Protein AF-A0A1F5JQ07-F1 (afdb_monomer)

Nearest PDB structures (foldseek):
  9g8b-assembly1_A  TM=3.352E-01  e=2.738E-03  Aureispira sp. CCB-QB1
  9flw-assembly1_A  TM=3.181E-01  e=1.785E-03  Aureispira sp. CCB-QB1
  9flx-assembly1_B  TM=3.092E-01  e=2.332E-03  Aureispira sp. CCB-QB1
  9flu-assembly1_A  TM=2.640E-01  e=1.102E-03  Aureispira sp. CCB-QB1
  9fly-assembly1_A  TM=2.607E-01  e=2.095E-03  Aureispira sp. CCB-QB1

Foldseek 3Di:
DDPDDDPVNVVVQVVDPVSVVVVVVVVCCVVVVVVVVVVVVVVVVVVPDLPDDQKDKDDPQWDADPVRDIDGDAPPVRHRDIDIDGDDSPDDDPDPPDDDDPDDPDDPDPDQDDKAKDKDKDAWAAQPPPAAPDSQWGKMWMWMAMPSDPWKFKAKDQPPPQAQPHHTDDIGRTDTDMDRGAGQSWMKIFIDDRRDTHDIDIYHHHYPPPDPDDLPKDWDWPPAQAAQQKIKIWIARVAWKWKWKDKQNDDTDTDDGGRTDIDMDNHADAPIKIKIFIAHHDPPPGTSYIDIYHYD

Secondary structure (DSSP, 8-state):
---S--HHHHHHHTT-HHHHHHHHHHHHHHHHHHHHHHHHHHHHHHHHS-SS-SEEEESTTEEE-TTS-EEE---TTS----EEEE--SS--PPPP----PPPP-----PPPPPPEEEEEE--EEET-TTTSSSTT-EEEEEEEEEES-S--EEEEESSS-STTTSEEEEE-SB--EEEEEE-SS-EEEEEEETTEEEEEEEE-EEE--S--S----EEEEESSSBSSS-EEEEEE-SSSEEEEEEETTPPPEEEE--SEEEEEE----TT-EEEEEEEESSSS--EEEEEEEEB-

pLDDT: mean 75.69, std 14.73, range [34.84, 93.81]

Solvent-accessible surface area (backbone atoms only — not comparable to full-atom values): 17059 Å² total; per-residue (Å²): 136,83,93,64,86,52,73,66,59,53,52,54,48,69,66,36,71,70,52,43,51,53,52,50,51,50,53,50,50,67,62,45,52,63,53,52,53,53,50,52,54,51,54,55,53,61,75,68,52,62,95,55,72,54,68,40,77,43,54,98,20,53,41,79,43,98,88,70,49,75,46,80,46,59,44,101,84,68,46,86,64,74,44,81,44,76,49,66,85,69,66,86,72,78,75,78,83,77,71,94,67,84,77,77,88,70,75,87,75,74,75,85,54,78,65,45,45,51,53,46,68,48,79,23,48,21,57,46,91,93,33,29,86,48,65,70,13,4,34,27,46,39,39,35,43,56,43,67,61,94,61,23,35,34,22,38,39,72,75,85,59,57,80,57,72,42,52,80,75,44,82,48,47,57,52,75,49,75,46,35,72,35,26,70,84,31,37,34,37,36,37,18,44,78,78,44,74,53,35,62,40,79,46,48,18,41,74,64,66,93,61,98,70,79,90,67,30,48,49,46,62,49,53,65,63,13,74,82,21,40,28,36,39,39,38,34,37,82,47,55,14,29,34,29,38,19,56,71,80,44,81,73,40,84,75,46,80,47,36,57,52,75,47,75,45,76,76,45,47,73,93,46,44,37,39,37,35,33,19,49,37,88,77,77,76,44,76,61,29,62,43,78,40,41,33,100

Organism: NCBI:txid1797768

Structure (mmCIF, N/CA/C/O backbone):
data_AF-A0A1F5JQ07-F1
#
_entry.id   AF-A0A1F5JQ07-F1
#
loop_
_atom_site.group_PDB
_atom_site.id
_atom_site.type_symbol
_atom_site.label_atom_id
_atom_site.label_alt_id
_atom_site.label_comp_id
_atom_site.label_asym_id
_atom_site.label_entity_id
_atom_site.label_seq_id
_atom_site.pdbx_PDB_ins_code
_atom_site.Cartn_x
_atom_site.Cartn_y
_atom_site.Cartn_z
_atom_site.occupancy
_atom_site.B_iso_or_equiv
_atom_site.auth_seq_id
_atom_site.auth_comp_id
_atom_site.auth_asym_id
_atom_site.auth_atom_id
_atom_site.pdbx_PDB_model_num
ATOM 1 N N . MET A 1 1 ? -0.673 29.068 83.002 1.00 44.41 1 MET A N 1
ATOM 2 C CA . MET A 1 1 ? -1.651 29.040 81.894 1.00 44.41 1 MET A CA 1
ATOM 3 C C . MET A 1 1 ? -2.028 27.582 81.752 1.00 44.41 1 MET A C 1
ATOM 5 O O . MET A 1 1 ? -1.350 26.842 81.055 1.00 44.41 1 MET A O 1
ATOM 9 N N . ASP A 1 2 ? -2.968 27.144 82.586 1.00 46.03 2 ASP A N 1
ATOM 10 C CA . ASP A 1 2 ? -3.279 25.728 82.766 1.00 46.03 2 ASP A CA 1
ATOM 11 C C . ASP A 1 2 ? -4.175 25.254 81.621 1.00 46.03 2 ASP A C 1
ATOM 13 O O . ASP A 1 2 ? -5.333 25.643 81.513 1.00 46.03 2 ASP A O 1
ATOM 17 N N . ILE A 1 3 ? -3.602 24.450 80.722 1.00 58.00 3 ILE A N 1
ATOM 18 C CA . ILE A 1 3 ? -4.269 23.862 79.549 1.00 58.00 3 ILE A CA 1
ATOM 19 C C . ILE A 1 3 ? -4.767 22.458 79.921 1.00 58.00 3 ILE A C 1
ATOM 21 O O . ILE A 1 3 ? -4.482 21.476 79.243 1.00 58.00 3 ILE A O 1
ATOM 25 N N . TYR A 1 4 ? -5.464 22.341 81.048 1.00 59.50 4 TYR A N 1
ATOM 26 C CA . TYR A 1 4 ? -6.154 21.110 81.415 1.00 59.50 4 TYR A CA 1
ATOM 27 C C . TYR A 1 4 ? -7.545 21.473 81.926 1.00 59.50 4 TYR A C 1
ATOM 29 O O . TYR A 1 4 ? -7.643 22.186 82.925 1.00 59.50 4 TYR A O 1
ATOM 37 N N . PRO A 1 5 ? -8.618 21.022 81.251 1.00 69.94 5 PRO A N 1
ATOM 38 C CA . PRO A 1 5 ? -9.967 21.244 81.744 1.00 69.94 5 PRO A CA 1
ATOM 39 C C . PRO A 1 5 ? -10.095 20.598 83.123 1.00 69.94 5 PRO A C 1
ATOM 41 O O . PRO A 1 5 ? -9.675 19.454 83.332 1.00 69.94 5 PRO A O 1
ATOM 44 N N . SER A 1 6 ? -10.651 21.343 84.076 1.00 76.19 6 SER A N 1
ATOM 45 C CA . SER A 1 6 ? -10.867 20.823 85.425 1.00 76.19 6 SER A CA 1
ATOM 46 C C . SER A 1 6 ? -11.876 19.666 85.390 1.00 76.19 6 SER A C 1
ATOM 48 O O . SER A 1 6 ? -12.755 19.602 84.524 1.00 76.19 6 SER A O 1
ATOM 50 N N . MET A 1 7 ? -11.773 18.723 86.334 1.00 69.25 7 MET A N 1
ATOM 51 C CA . MET A 1 7 ? -12.684 17.569 86.389 1.00 69.25 7 MET A CA 1
ATOM 52 C C . MET A 1 7 ? -14.164 17.975 86.512 1.00 69.25 7 MET A C 1
ATOM 54 O O . MET A 1 7 ? -15.033 17.227 86.061 1.00 69.25 7 MET A O 1
ATOM 58 N N . ASP A 1 8 ? -14.456 19.151 87.066 1.00 73.38 8 ASP A N 1
ATOM 59 C CA . ASP A 1 8 ? -15.822 19.660 87.211 1.00 73.38 8 ASP A CA 1
ATOM 60 C C . ASP A 1 8 ? -16.393 20.208 85.894 1.00 73.38 8 ASP A C 1
ATOM 62 O O . ASP A 1 8 ? -17.569 19.986 85.588 1.00 73.38 8 ASP A O 1
ATOM 66 N N . GLU A 1 9 ? -15.562 20.822 85.049 1.00 69.25 9 GLU A N 1
ATOM 67 C CA . GLU A 1 9 ? -15.962 21.248 83.700 1.00 69.25 9 GLU A CA 1
ATOM 68 C C . GLU A 1 9 ? -16.265 20.050 82.794 1.00 69.25 9 GLU A C 1
ATOM 70 O O . GLU A 1 9 ? -17.261 20.059 82.065 1.00 69.25 9 GLU A O 1
ATOM 75 N N . LEU A 1 10 ? -15.472 18.976 82.895 1.00 64.56 10 LEU A N 1
ATOM 76 C CA . LEU A 1 10 ? -15.743 17.722 82.187 1.00 64.56 10 LEU A CA 1
ATOM 77 C C . LEU A 1 10 ? -17.080 17.113 82.632 1.00 64.56 10 LEU A C 1
ATOM 79 O O . LEU A 1 10 ? -17.900 16.738 81.793 1.00 64.56 10 LEU A O 1
ATOM 83 N N . ARG A 1 11 ? -17.349 17.065 83.943 1.00 69.25 11 ARG A N 1
ATOM 84 C CA . ARG A 1 11 ? -18.617 16.542 84.485 1.00 69.25 11 ARG A CA 1
ATOM 85 C C . ARG A 1 11 ? -19.828 17.359 84.030 1.00 69.25 11 ARG A C 1
ATOM 87 O O . ARG A 1 11 ? -20.860 16.774 83.699 1.00 69.25 11 ARG A O 1
ATOM 94 N N . SER A 1 12 ? -19.700 18.684 83.958 1.00 68.06 12 SER A N 1
ATOM 95 C CA . SER A 1 12 ? -20.744 19.575 83.434 1.00 68.06 12 SER A CA 1
ATOM 96 C C . SER A 1 12 ? -21.010 19.330 81.943 1.00 68.06 12 SER A C 1
ATOM 98 O O . SER A 1 12 ? -22.163 19.202 81.518 1.00 68.06 12 SER A O 1
ATOM 100 N N . PHE A 1 13 ? -19.950 19.141 81.150 1.00 64.81 13 PHE A N 1
ATOM 101 C CA . PHE A 1 13 ? -20.065 18.842 79.722 1.00 64.81 13 PHE A CA 1
ATOM 102 C C . PHE A 1 13 ? -20.768 17.499 79.457 1.00 64.81 13 PHE A C 1
ATOM 104 O O . PHE A 1 13 ? -21.644 17.422 78.592 1.00 64.81 13 PHE A O 1
ATOM 111 N N . PHE A 1 14 ? -20.462 16.470 80.257 1.00 66.12 14 PHE A N 1
ATOM 112 C CA . PHE A 1 14 ? -21.125 15.159 80.215 1.00 66.12 14 PHE A CA 1
ATOM 113 C C . PHE A 1 14 ? -22.514 15.125 80.865 1.00 66.12 14 PHE A C 1
ATOM 115 O O . PHE A 1 14 ? -23.182 14.101 80.783 1.00 66.12 14 PHE A O 1
ATOM 122 N N . SER A 1 15 ? -22.979 16.204 81.496 1.00 73.38 15 SER A N 1
ATOM 123 C CA . SER A 1 15 ? -24.330 16.262 82.079 1.00 73.38 15 SER A CA 1
ATOM 124 C C . SER A 1 15 ? -25.355 16.880 81.122 1.00 73.38 15 SER A C 1
ATOM 126 O O . SER A 1 15 ? -26.563 16.680 81.272 1.00 73.38 15 SER A O 1
ATOM 128 N N . ASN A 1 16 ? -24.901 17.605 80.094 1.00 79.00 16 ASN A N 1
ATOM 129 C CA . ASN A 1 16 ? -25.787 18.205 79.106 1.00 79.00 16 ASN A CA 1
ATOM 130 C C . ASN A 1 16 ? -26.133 17.202 77.996 1.00 79.00 16 ASN A C 1
ATOM 132 O O . ASN A 1 16 ? -25.304 16.892 77.138 1.00 79.00 16 ASN A O 1
ATOM 136 N N . LYS A 1 17 ? -27.397 16.754 77.958 1.00 74.25 17 LYS A N 1
ATOM 137 C CA . LYS A 1 17 ? -27.913 15.823 76.937 1.00 74.25 17 LYS A CA 1
ATOM 138 C C . LYS A 1 17 ? -27.564 16.240 75.503 1.00 74.25 17 LYS A C 1
ATOM 140 O O . LYS A 1 17 ? -27.258 15.370 74.697 1.00 74.25 17 LYS A O 1
ATOM 145 N N . ARG A 1 18 ? -27.567 17.538 75.172 1.00 76.62 18 ARG A N 1
ATOM 146 C CA . ARG A 1 18 ? -27.224 18.010 73.815 1.00 76.62 18 ARG A CA 1
ATOM 147 C C . ARG A 1 18 ? -25.739 17.833 73.490 1.00 76.62 18 ARG A C 1
ATOM 149 O O . ARG A 1 18 ? -25.409 17.446 72.372 1.00 76.62 18 ARG A O 1
ATOM 156 N N . ASN A 1 19 ? -24.860 18.048 74.466 1.00 76.56 19 ASN A N 1
ATOM 157 C CA . ASN A 1 19 ? -23.414 17.918 74.274 1.00 76.56 19 ASN A CA 1
ATOM 158 C C . ASN A 1 19 ? -22.992 16.447 74.207 1.00 76.56 19 ASN A C 1
ATOM 160 O O . ASN A 1 19 ? -22.166 16.090 73.371 1.00 76.56 19 ASN A O 1
ATOM 164 N N . ILE A 1 20 ? -23.629 15.582 75.003 1.00 80.06 20 ILE A N 1
ATOM 165 C CA . ILE A 1 20 ? -23.428 14.128 74.929 1.00 80.06 20 ILE A CA 1
ATOM 166 C C . ILE A 1 20 ? -23.833 13.594 73.554 1.00 80.06 20 ILE A C 1
ATOM 168 O O . ILE A 1 20 ? -23.078 12.831 72.962 1.00 80.06 20 ILE A O 1
ATOM 172 N N . ILE A 1 21 ? -24.989 14.010 73.020 1.00 80.88 21 ILE A N 1
ATOM 173 C CA . ILE A 1 21 ? -25.457 13.575 71.691 1.00 80.88 21 ILE A CA 1
ATOM 174 C C . ILE A 1 21 ? -24.464 13.995 70.599 1.00 80.88 21 ILE A C 1
ATOM 176 O O . ILE A 1 21 ? -24.141 13.188 69.729 1.00 80.88 21 ILE A O 1
ATOM 180 N N . SER A 1 22 ? -23.945 15.226 70.664 1.00 78.25 22 SER A N 1
ATOM 181 C CA . SER A 1 22 ? -22.949 15.723 69.706 1.00 78.25 22 SER A CA 1
ATOM 182 C C . SER A 1 22 ? -21.637 14.927 69.774 1.00 78.25 22 SER A C 1
ATOM 184 O O . SER A 1 22 ? -21.103 14.508 68.746 1.00 78.25 22 SER A O 1
ATOM 186 N N . LEU A 1 23 ? -21.161 14.629 70.988 1.00 80.56 23 LEU A N 1
ATOM 187 C CA . LEU A 1 23 ? -19.950 13.836 71.203 1.00 80.56 23 LEU A CA 1
ATOM 188 C C . LEU A 1 23 ? -20.120 12.386 70.716 1.00 80.56 23 LEU A C 1
ATOM 190 O O . LEU A 1 23 ? -19.223 11.842 70.070 1.00 80.56 23 LEU A O 1
ATOM 194 N N . LEU A 1 24 ? -21.285 11.777 70.968 1.00 82.69 24 LEU A N 1
ATOM 195 C CA . LEU A 1 24 ? -21.607 10.429 70.491 1.00 82.69 24 LEU A CA 1
ATOM 196 C C . LEU A 1 24 ? -21.659 10.384 68.958 1.00 82.69 24 LEU A C 1
ATOM 198 O O . LEU A 1 24 ? -21.108 9.469 68.350 1.00 82.69 24 LEU A O 1
ATOM 202 N N . GLY A 1 25 ? -22.271 11.394 68.332 1.00 83.56 25 GLY A N 1
ATOM 203 C CA . GLY A 1 25 ? -22.318 11.532 66.877 1.00 83.56 25 GLY A CA 1
ATOM 204 C C . GLY A 1 25 ? -20.923 11.641 66.261 1.00 83.56 25 GLY A C 1
ATOM 205 O O . GLY A 1 25 ? -20.621 10.938 65.298 1.00 83.56 25 GLY A O 1
ATOM 206 N N . MET A 1 26 ? -20.038 12.450 66.854 1.00 84.25 26 MET A N 1
ATOM 207 C CA . MET A 1 26 ? -18.661 12.588 66.374 1.00 84.25 26 MET A CA 1
ATOM 208 C C . MET A 1 26 ? -17.868 11.279 66.523 1.00 84.25 26 MET A C 1
ATOM 210 O O . MET A 1 26 ? -17.158 10.885 65.598 1.00 84.25 26 MET A O 1
ATOM 214 N N . GLY A 1 27 ? -18.047 10.552 67.632 1.00 86.06 27 GLY A N 1
ATOM 215 C CA . GLY A 1 27 ? -17.433 9.235 67.836 1.00 86.06 27 GLY A CA 1
ATOM 216 C C . GLY A 1 27 ? -17.903 8.180 66.825 1.00 86.06 27 GLY A C 1
ATOM 217 O O . GLY A 1 27 ? -17.093 7.411 66.299 1.00 86.06 27 GLY A O 1
ATOM 218 N N . ILE A 1 28 ? -19.196 8.172 66.484 1.00 86.88 28 ILE A N 1
ATOM 219 C CA . ILE A 1 28 ? -19.751 7.268 65.463 1.00 86.88 28 ILE A CA 1
ATOM 220 C C . ILE A 1 28 ? -19.198 7.614 64.072 1.00 86.88 28 ILE A C 1
ATOM 222 O O . ILE A 1 28 ? -18.817 6.717 63.325 1.00 86.88 28 ILE A O 1
ATOM 226 N N . ILE A 1 29 ? -19.085 8.898 63.723 1.00 83.81 29 ILE A N 1
ATOM 227 C CA . ILE A 1 29 ? -18.553 9.320 62.415 1.00 83.81 29 ILE A CA 1
ATOM 228 C C . ILE A 1 29 ? -17.072 8.938 62.268 1.00 83.81 29 ILE A C 1
ATOM 230 O O . ILE A 1 29 ? -16.683 8.381 61.240 1.00 83.81 29 ILE A O 1
ATOM 234 N N . ILE A 1 30 ? -16.255 9.170 63.302 1.00 87.19 30 ILE A N 1
ATOM 235 C CA . ILE A 1 30 ? -14.817 8.843 63.289 1.00 87.19 30 ILE A CA 1
ATOM 236 C C . ILE A 1 30 ? -14.586 7.331 63.133 1.00 87.19 30 ILE A C 1
ATOM 238 O O . ILE A 1 30 ? -13.654 6.919 62.445 1.00 87.19 30 ILE A O 1
ATOM 242 N N . THR A 1 31 ? -15.448 6.498 63.720 1.00 85.69 31 THR A N 1
ATOM 243 C CA . THR A 1 31 ? -15.341 5.031 63.617 1.00 85.69 31 THR A CA 1
ATOM 244 C C . THR A 1 31 ? -15.925 4.473 62.316 1.00 85.69 31 THR A C 1
ATOM 246 O O . THR A 1 31 ? -15.394 3.503 61.774 1.00 85.69 31 THR A O 1
ATOM 249 N N . ALA A 1 32 ? -16.972 5.095 61.765 1.00 84.69 32 ALA A N 1
ATOM 250 C CA . ALA A 1 32 ? -17.632 4.630 60.545 1.00 84.69 32 ALA A CA 1
ATOM 251 C C . ALA A 1 32 ? -16.862 4.972 59.257 1.00 84.69 32 ALA A C 1
ATOM 253 O O . ALA A 1 32 ? -16.836 4.158 58.333 1.00 84.69 32 ALA A O 1
ATOM 254 N N . LEU A 1 33 ? -16.207 6.136 59.184 1.00 85.00 33 LEU A N 1
ATOM 255 C CA . LEU A 1 33 ? -15.471 6.589 57.992 1.00 85.00 33 LEU A CA 1
ATOM 256 C C . LEU A 1 33 ? -14.425 5.581 57.460 1.00 85.00 33 LEU A C 1
ATOM 258 O O . LEU A 1 33 ? -14.501 5.236 56.276 1.00 85.00 33 LEU A O 1
ATOM 262 N N . PRO A 1 34 ? -13.482 5.050 58.269 1.00 83.50 34 PRO A N 1
ATOM 263 C CA . PRO A 1 34 ? -12.507 4.072 57.776 1.00 83.50 34 PRO A CA 1
ATOM 264 C C . PRO A 1 34 ? -13.169 2.756 57.344 1.00 83.50 34 PRO A C 1
ATOM 266 O O . PRO A 1 34 ? -12.728 2.118 56.386 1.00 83.50 34 PRO A O 1
ATOM 269 N N . LEU A 1 35 ? -14.268 2.373 57.999 1.00 82.00 35 LEU A N 1
ATOM 270 C CA . LEU A 1 35 ? -15.030 1.171 57.670 1.00 82.00 35 LEU A CA 1
ATOM 271 C C . LEU A 1 35 ? -15.696 1.302 56.293 1.00 82.00 35 LEU A C 1
ATOM 273 O O . LEU A 1 35 ? -15.568 0.393 55.470 1.00 82.00 35 LEU A O 1
ATOM 277 N N . ILE A 1 36 ? -16.304 2.459 56.007 1.00 80.44 36 ILE A N 1
ATOM 278 C CA . ILE A 1 36 ? -16.909 2.793 54.708 1.00 80.44 36 ILE A CA 1
ATOM 279 C C . ILE A 1 36 ? -15.852 2.788 53.594 1.00 80.44 36 ILE A C 1
ATOM 281 O O . ILE A 1 36 ? -16.075 2.175 52.551 1.00 80.44 36 ILE A O 1
ATOM 285 N N . ILE A 1 37 ? -14.678 3.389 53.815 1.00 78.94 37 ILE A N 1
ATOM 286 C CA . ILE A 1 37 ? -13.585 3.380 52.825 1.00 78.94 37 ILE A CA 1
ATOM 287 C C . ILE A 1 37 ? -13.107 1.944 52.558 1.00 78.94 37 ILE A C 1
ATOM 289 O O . ILE A 1 37 ? -12.947 1.557 51.399 1.00 78.94 37 ILE A O 1
ATOM 293 N N . SER A 1 38 ? -12.953 1.120 53.604 1.00 75.38 38 SER A N 1
ATOM 294 C CA . SER A 1 38 ? -12.562 -0.289 53.449 1.00 75.38 38 SER A CA 1
ATOM 295 C C . SER A 1 38 ? -13.606 -1.112 52.681 1.00 75.38 38 SER A C 1
ATOM 297 O O . SER A 1 38 ? -13.250 -2.005 51.912 1.00 75.38 38 SER A O 1
ATOM 299 N N . LEU A 1 39 ? -14.895 -0.793 52.848 1.00 72.25 39 LEU A N 1
ATOM 300 C CA . LEU A 1 39 ? -16.005 -1.430 52.139 1.00 72.25 39 LEU A CA 1
ATOM 301 C C . LEU A 1 39 ? -16.015 -1.045 50.656 1.00 72.25 39 LEU A C 1
ATOM 303 O O . LEU A 1 39 ? -16.153 -1.927 49.809 1.00 72.25 39 LEU A O 1
ATOM 307 N N . VAL A 1 40 ? -15.792 0.232 50.330 1.00 72.00 40 VAL A N 1
ATOM 308 C CA . VAL A 1 40 ? -15.697 0.711 48.938 1.00 72.00 40 VAL A CA 1
ATOM 309 C C . VAL A 1 40 ? -14.473 0.118 48.235 1.00 72.00 40 VAL A C 1
ATOM 311 O O . VAL A 1 40 ? -14.597 -0.404 47.126 1.00 72.00 40 VAL A O 1
ATOM 314 N N . GLN A 1 41 ? -13.307 0.108 48.891 1.00 65.25 41 GLN A N 1
ATOM 315 C CA . GLN A 1 41 ? -12.092 -0.506 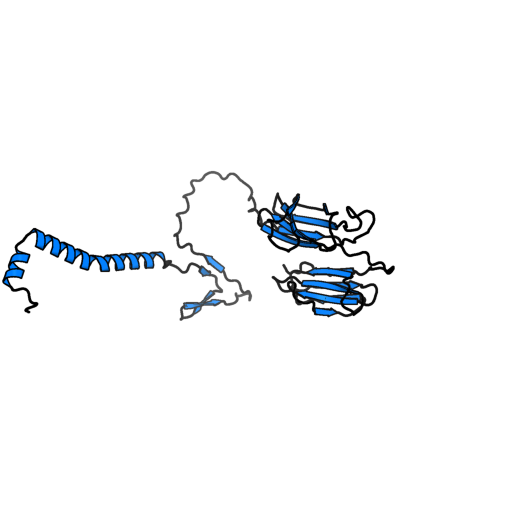48.340 1.00 65.25 41 GLN A CA 1
ATOM 316 C C . GLN A 1 41 ? -12.266 -2.013 48.108 1.00 65.25 41 GLN A C 1
ATOM 318 O O . GLN A 1 41 ? -11.888 -2.526 47.052 1.00 65.25 41 GLN A O 1
ATOM 323 N N . LYS A 1 42 ? -12.902 -2.734 49.043 1.00 63.75 42 LYS A N 1
ATOM 324 C CA . LYS A 1 42 ? -13.223 -4.157 48.852 1.00 63.75 42 LYS A CA 1
ATOM 325 C C . LYS A 1 42 ? -14.213 -4.373 47.703 1.00 63.75 42 LYS A C 1
ATOM 327 O O . LYS A 1 42 ? -14.003 -5.284 46.906 1.00 63.75 42 LYS A O 1
ATOM 332 N N . GLN A 1 43 ? -15.242 -3.535 47.554 1.00 59.16 43 GLN A N 1
ATOM 333 C CA . GLN A 1 43 ? -16.196 -3.645 46.440 1.00 59.16 43 GLN A CA 1
ATOM 334 C C . GLN A 1 43 ? -15.553 -3.372 45.067 1.00 59.16 43 GLN A C 1
ATOM 336 O O . GLN A 1 43 ? -15.918 -4.021 44.085 1.00 59.16 43 GLN A O 1
ATOM 341 N N . GLN A 1 44 ? -14.560 -2.481 44.985 1.00 51.88 44 GLN A N 1
ATOM 342 C CA . GLN A 1 44 ? -13.816 -2.222 43.744 1.00 51.88 44 GLN A CA 1
ATOM 343 C C . GLN A 1 44 ? -12.829 -3.350 43.385 1.00 51.88 44 GLN A C 1
ATOM 345 O O . GLN A 1 44 ? -12.628 -3.649 42.205 1.00 51.88 44 GLN A O 1
ATOM 350 N N . ILE A 1 45 ? -12.276 -4.050 44.381 1.00 51.34 45 ILE A N 1
ATOM 351 C CA . ILE A 1 45 ? -11.413 -5.226 44.168 1.00 51.34 45 ILE A CA 1
ATOM 352 C C . ILE A 1 45 ? -12.210 -6.444 43.665 1.00 51.34 45 ILE A C 1
ATOM 354 O O . ILE A 1 45 ? -11.714 -7.185 42.816 1.00 51.34 45 ILE A O 1
ATOM 358 N N . PHE A 1 46 ? -13.460 -6.636 44.102 1.00 49.59 46 PHE A N 1
ATOM 359 C CA . PHE A 1 46 ? -14.298 -7.737 43.599 1.00 49.59 46 PHE A CA 1
ATOM 360 C C . PHE A 1 46 ? -14.843 -7.504 42.182 1.00 49.59 46 PHE A C 1
ATOM 362 O O . PHE A 1 46 ? -15.060 -8.474 41.464 1.00 49.59 46 PHE A O 1
ATOM 369 N N . ARG A 1 47 ? -15.021 -6.248 41.737 1.00 49.81 47 ARG A N 1
ATOM 370 C CA . ARG A 1 47 ? -15.416 -5.959 40.341 1.00 49.81 47 ARG A CA 1
ATOM 371 C C . ARG A 1 47 ? -14.272 -6.069 39.327 1.00 49.81 47 ARG A C 1
ATOM 373 O O . ARG A 1 47 ? -14.549 -6.156 38.137 1.00 49.81 47 ARG A O 1
ATOM 380 N N . SER A 1 48 ? -13.015 -6.055 39.771 1.00 42.66 48 SER A N 1
ATOM 381 C CA . SER A 1 48 ? -11.837 -6.078 38.887 1.00 42.66 48 SER A CA 1
ATOM 382 C C . SER A 1 48 ? -11.151 -7.442 38.799 1.00 42.66 48 SER A C 1
ATOM 384 O O . SER A 1 48 ? -10.438 -7.706 37.832 1.00 42.66 48 SER A O 1
ATOM 386 N N . ARG A 1 49 ? -11.387 -8.346 39.756 1.00 52.59 49 ARG A N 1
ATOM 387 C CA . ARG A 1 49 ? -10.923 -9.732 39.654 1.00 52.59 49 ARG A CA 1
ATOM 388 C C . ARG A 1 49 ? -11.985 -10.585 38.972 1.00 52.59 49 ARG A C 1
ATOM 390 O O . ARG A 1 49 ? -12.890 -11.095 39.624 1.00 52.59 49 ARG A O 1
ATOM 397 N N . ALA A 1 50 ? -11.861 -10.748 37.656 1.00 48.28 50 ALA A N 1
ATOM 398 C CA . ALA A 1 50 ? -12.551 -11.819 36.949 1.00 48.28 50 ALA A CA 1
ATOM 399 C C . ALA A 1 50 ? -12.248 -13.155 37.655 1.00 48.28 50 ALA A C 1
ATOM 401 O O . ALA A 1 50 ? -11.089 -13.473 37.921 1.00 48.28 50 ALA A O 1
ATOM 402 N N . ALA A 1 51 ? -13.292 -13.915 37.990 1.00 54.22 51 ALA A N 1
ATOM 403 C CA . ALA A 1 51 ? -13.186 -15.192 38.704 1.00 54.22 51 ALA A CA 1
ATOM 404 C C . ALA A 1 51 ? -12.497 -16.302 37.881 1.00 54.22 51 ALA A C 1
ATOM 406 O O . ALA A 1 51 ? -12.212 -17.375 38.404 1.00 54.22 51 ALA A O 1
ATOM 407 N N . ALA A 1 52 ? -12.202 -16.039 36.609 1.00 55.25 52 ALA A N 1
ATOM 408 C CA . ALA A 1 52 ? -11.416 -16.886 35.732 1.00 55.25 52 ALA A CA 1
ATOM 409 C C . ALA A 1 52 ? -10.558 -15.997 34.815 1.00 55.25 52 ALA A C 1
ATOM 411 O O . ALA A 1 52 ? -10.998 -14.897 34.460 1.00 55.25 52 ALA A O 1
ATOM 412 N N . PRO A 1 53 ? -9.348 -16.435 34.421 1.00 58.59 53 PRO A N 1
ATOM 413 C CA . PRO A 1 53 ? -8.585 -15.736 33.399 1.00 58.59 53 PRO A CA 1
ATOM 414 C C . PRO A 1 53 ? -9.435 -15.643 32.116 1.00 58.59 53 PRO A C 1
ATOM 416 O O . PRO A 1 53 ? -9.984 -16.655 31.678 1.00 58.59 53 PRO A O 1
ATOM 419 N N . PRO A 1 54 ? -9.567 -14.450 31.508 1.00 59.34 54 PRO A N 1
ATOM 420 C CA . PRO A 1 54 ? -10.481 -14.209 30.383 1.00 59.34 54 PRO A CA 1
ATOM 421 C C . PRO A 1 54 ? -10.109 -15.001 29.121 1.00 59.34 54 PRO A C 1
ATOM 423 O O . PRO A 1 54 ? -10.931 -15.190 28.225 1.00 59.34 54 PRO A O 1
ATOM 426 N N . ILE A 1 55 ? -8.863 -15.472 29.063 1.00 60.97 55 ILE A N 1
ATOM 427 C CA . ILE A 1 55 ? -8.305 -16.257 27.974 1.00 60.97 55 ILE A CA 1
ATOM 428 C C . ILE A 1 55 ? -7.752 -17.544 28.580 1.00 60.97 55 ILE A C 1
ATOM 430 O O . ILE A 1 55 ? -6.840 -17.510 29.408 1.00 60.97 55 ILE A O 1
ATOM 434 N N . THR A 1 56 ? -8.297 -18.679 28.155 1.00 67.50 56 THR A N 1
ATOM 435 C CA . THR A 1 56 ? -7.770 -20.004 28.491 1.00 67.50 56 THR A CA 1
ATOM 436 C C . THR A 1 56 ? -7.330 -20.702 27.213 1.00 67.50 56 THR A C 1
ATOM 438 O O . THR A 1 56 ? -8.059 -20.733 26.225 1.00 67.50 56 THR A O 1
ATOM 441 N N . PHE A 1 57 ? -6.114 -21.242 27.216 1.00 72.50 57 PHE A N 1
ATOM 442 C CA . PHE A 1 57 ? -5.627 -22.082 26.127 1.00 72.50 57 PHE A CA 1
ATOM 443 C C . PHE A 1 57 ? -6.057 -23.521 26.401 1.00 72.50 57 PHE A C 1
ATOM 445 O O . PHE A 1 57 ? -5.803 -24.038 27.493 1.00 72.50 57 PHE A O 1
ATOM 452 N N . THR A 1 58 ? -6.719 -24.150 25.433 1.00 67.88 58 THR A N 1
ATOM 453 C CA . THR A 1 58 ? -7.270 -25.505 25.549 1.00 67.88 58 THR A CA 1
ATOM 454 C C . THR A 1 58 ? -6.829 -26.375 24.370 1.00 67.88 58 THR A C 1
ATOM 456 O O . THR A 1 58 ? -6.499 -25.882 23.293 1.00 67.88 58 THR A O 1
ATOM 459 N N . GLY A 1 59 ? -6.775 -27.690 24.580 1.00 69.69 59 GLY A N 1
ATOM 460 C CA . GLY A 1 59 ? -6.361 -28.671 23.572 1.00 69.69 59 GLY A CA 1
ATOM 461 C C . GLY A 1 59 ? -5.294 -29.635 24.089 1.00 69.69 59 GLY A C 1
ATOM 462 O O . GLY A 1 59 ? -4.608 -29.338 25.063 1.00 69.69 59 GLY A O 1
ATOM 463 N N . GLU A 1 60 ? -5.138 -30.783 23.420 1.00 72.44 60 GLU A N 1
ATOM 464 C CA . GLU A 1 60 ? -4.162 -31.835 23.785 1.00 72.44 60 GLU A CA 1
ATOM 465 C C . GLU A 1 60 ? -2.706 -31.331 23.816 1.00 72.44 60 GLU A C 1
ATOM 467 O O . GLU A 1 60 ? -1.849 -31.891 24.497 1.00 72.44 60 GLU A O 1
ATOM 472 N N . ASN A 1 61 ? -2.454 -30.241 23.095 1.00 75.31 61 ASN A N 1
ATOM 473 C CA . ASN A 1 61 ? -1.157 -29.608 22.911 1.00 75.31 61 ASN A CA 1
ATOM 474 C C . ASN A 1 61 ? -0.808 -28.580 23.993 1.00 75.31 61 ASN A C 1
ATOM 476 O O . ASN A 1 61 ? 0.270 -27.992 23.944 1.00 75.31 61 ASN A O 1
ATOM 480 N N . VAL A 1 62 ? -1.705 -28.327 24.947 1.00 79.81 62 VAL A N 1
ATOM 481 C CA . VAL A 1 62 ? -1.487 -27.373 26.039 1.00 79.81 62 VAL A CA 1
ATOM 482 C C . VAL A 1 62 ? -1.140 -28.145 27.304 1.00 79.81 62 VAL A C 1
ATOM 484 O O . VAL A 1 62 ? -1.941 -28.940 27.790 1.00 79.81 62 VAL A O 1
ATOM 487 N N . LYS A 1 63 ? 0.046 -27.896 27.859 1.00 78.06 63 LYS A N 1
ATOM 488 C CA . LYS A 1 63 ? 0.512 -28.544 29.087 1.00 78.06 63 LYS A CA 1
ATOM 489 C C . LYS A 1 63 ? 0.807 -27.518 30.168 1.00 78.06 63 LYS A C 1
ATOM 491 O O . LYS A 1 63 ? 1.330 -26.441 29.891 1.00 78.06 63 LYS A O 1
ATOM 496 N N . ASP A 1 64 ? 0.485 -27.871 31.405 1.00 81.06 64 ASP A N 1
ATOM 497 C CA . ASP A 1 64 ? 0.768 -27.053 32.579 1.00 81.06 64 ASP A CA 1
ATOM 498 C C . ASP A 1 64 ? 2.131 -27.413 33.174 1.00 81.06 64 ASP A C 1
ATOM 500 O O . ASP A 1 64 ? 2.502 -28.584 33.295 1.00 81.06 64 ASP A O 1
ATOM 504 N N . LYS A 1 65 ? 2.888 -26.388 33.551 1.00 76.38 65 LYS A N 1
ATOM 505 C CA . LYS A 1 65 ? 4.099 -26.514 34.355 1.00 76.38 65 LYS A CA 1
ATOM 506 C C . LYS A 1 65 ? 3.751 -26.317 35.833 1.00 76.38 65 LYS A C 1
ATOM 508 O O . LYS A 1 65 ? 2.742 -25.707 36.175 1.00 76.38 65 LYS A O 1
ATOM 513 N N . THR A 1 66 ? 4.602 -26.808 36.727 1.00 70.12 66 THR A N 1
ATOM 514 C CA . THR A 1 66 ? 4.429 -26.712 38.189 1.00 70.12 66 THR A CA 1
ATOM 515 C C . THR A 1 66 ? 4.361 -25.279 38.724 1.00 70.12 66 THR A C 1
ATOM 517 O O . THR A 1 66 ? 3.858 -25.070 39.821 1.00 70.12 66 THR A O 1
ATOM 520 N N . ASP A 1 67 ? 4.840 -24.298 37.956 1.00 72.44 67 ASP A N 1
ATOM 521 C CA . ASP A 1 67 ? 4.767 -22.865 38.264 1.00 72.44 67 ASP A CA 1
ATOM 522 C C . ASP A 1 67 ? 3.475 -22.189 37.748 1.00 72.44 67 ASP A C 1
ATOM 524 O O . ASP A 1 67 ? 3.307 -20.982 37.908 1.00 72.44 67 ASP A O 1
ATOM 528 N N . GLY A 1 68 ? 2.555 -22.952 37.143 1.00 67.12 68 GLY A N 1
ATOM 529 C CA . GLY A 1 68 ? 1.305 -22.451 36.561 1.00 67.12 68 GLY A CA 1
ATOM 530 C C . GLY A 1 68 ? 1.444 -21.893 35.140 1.00 67.12 68 GLY A C 1
ATOM 531 O O . GLY A 1 68 ? 0.448 -21.466 34.554 1.00 67.12 68 GLY A O 1
ATOM 532 N N . THR A 1 69 ? 2.648 -21.907 34.560 1.00 71.75 69 THR A N 1
ATOM 533 C CA . THR A 1 69 ? 2.881 -21.493 33.170 1.00 71.75 69 THR A CA 1
ATOM 534 C C . THR A 1 69 ? 2.418 -22.583 32.210 1.00 71.75 69 THR A C 1
ATOM 536 O O . THR A 1 69 ? 2.760 -23.756 32.373 1.00 71.75 69 THR A O 1
ATOM 539 N N . LYS A 1 70 ? 1.680 -22.199 31.166 1.00 77.25 70 LYS A N 1
ATOM 540 C CA . LYS A 1 70 ? 1.304 -23.109 30.080 1.00 77.25 70 LYS A CA 1
ATOM 541 C C . LYS A 1 70 ? 2.401 -23.152 29.022 1.00 77.25 70 LYS A C 1
ATOM 543 O O . LYS A 1 70 ? 2.927 -22.109 28.641 1.00 77.25 70 LYS A O 1
ATOM 548 N N . TYR A 1 71 ? 2.722 -24.342 28.531 1.00 76.31 71 TYR A N 1
ATOM 549 C CA . TYR A 1 71 ? 3.602 -24.534 27.383 1.00 76.31 71 TYR A CA 1
ATOM 550 C C . TYR A 1 71 ? 2.898 -25.348 26.300 1.00 76.31 71 TYR A C 1
ATOM 552 O O . TYR A 1 71 ? 2.035 -26.183 26.585 1.00 76.31 71 TYR A O 1
ATOM 560 N N . PHE A 1 72 ? 3.257 -25.067 25.051 1.00 85.06 72 PHE A N 1
ATOM 561 C CA . PHE A 1 72 ? 2.646 -25.682 23.881 1.00 85.06 72 PHE A CA 1
ATOM 562 C C . PHE A 1 72 ? 3.555 -26.776 23.329 1.00 85.06 72 PHE A C 1
ATOM 564 O O . PHE A 1 72 ? 4.754 -26.561 23.149 1.00 85.06 72 PHE A O 1
ATOM 571 N N . THR A 1 73 ? 2.988 -27.948 23.065 1.00 76.50 73 THR A N 1
ATOM 572 C CA . THR A 1 73 ? 3.668 -29.067 22.404 1.00 76.50 73 THR A CA 1
ATOM 573 C C . THR A 1 73 ? 3.026 -29.353 21.053 1.00 76.50 73 THR A C 1
ATOM 575 O O . THR A 1 73 ? 1.874 -29.001 20.830 1.00 76.50 73 THR A O 1
ATOM 578 N N . LEU A 1 74 ? 3.766 -29.984 20.143 1.00 74.75 74 LEU A N 1
ATOM 579 C CA . LEU A 1 74 ? 3.194 -30.479 18.889 1.00 74.75 74 LEU A CA 1
ATOM 580 C C . LEU A 1 74 ? 2.205 -31.619 19.175 1.00 74.75 74 LEU A C 1
ATOM 582 O O . LEU A 1 74 ? 2.386 -32.348 20.157 1.00 74.75 74 LEU A O 1
ATOM 586 N N . ASP A 1 75 ? 1.190 -31.775 18.321 1.00 69.44 75 ASP A N 1
ATOM 587 C CA . ASP A 1 75 ? 0.320 -32.954 18.376 1.00 69.44 75 ASP A CA 1
ATOM 588 C C . ASP A 1 75 ? 1.050 -34.222 17.909 1.00 69.44 75 ASP A C 1
ATOM 590 O O . ASP A 1 75 ? 2.217 -34.208 17.510 1.00 69.44 75 ASP A O 1
ATOM 594 N N . LYS A 1 76 ? 0.330 -35.343 17.973 1.00 69.56 76 LYS A N 1
ATOM 595 C CA . LYS A 1 76 ? 0.768 -36.679 17.543 1.00 69.56 76 LYS A CA 1
ATOM 596 C C . LYS A 1 76 ? 1.296 -36.694 16.097 1.00 69.56 76 LYS A C 1
ATOM 598 O O . LYS A 1 76 ? 2.126 -37.537 15.773 1.00 69.56 76 LYS A O 1
ATOM 603 N N . ASP A 1 77 ? 0.827 -35.754 15.273 1.00 75.50 77 ASP A N 1
ATOM 604 C CA . ASP A 1 77 ? 1.122 -35.618 13.846 1.00 75.50 77 ASP A CA 1
ATOM 605 C C . ASP A 1 77 ? 2.151 -34.501 13.561 1.00 75.50 77 ASP A C 1
ATOM 607 O O . ASP A 1 77 ? 2.440 -34.200 12.403 1.00 75.50 77 ASP A O 1
ATOM 611 N N . GLY A 1 78 ? 2.719 -33.872 14.599 1.00 74.12 78 GLY A N 1
ATOM 612 C CA . GLY A 1 78 ? 3.739 -32.829 14.474 1.00 74.12 78 GLY A CA 1
ATOM 613 C C . GLY A 1 78 ? 3.205 -31.423 14.170 1.00 74.12 78 GLY A C 1
ATOM 614 O O . GLY A 1 78 ? 3.999 -30.545 13.832 1.00 74.12 78 GLY A O 1
ATOM 615 N N . ASN A 1 79 ? 1.897 -31.171 14.289 1.00 70.88 79 ASN A N 1
ATOM 616 C CA . ASN A 1 79 ? 1.307 -29.865 13.983 1.00 70.88 79 ASN A CA 1
ATOM 617 C C . ASN A 1 79 ? 1.183 -28.968 15.232 1.00 70.88 79 ASN A C 1
ATOM 619 O O . ASN A 1 79 ? 0.770 -29.428 16.303 1.00 70.88 79 ASN A O 1
ATOM 623 N N . PRO A 1 80 ? 1.452 -27.654 15.112 1.00 68.19 80 PRO A N 1
ATOM 624 C CA . PRO A 1 80 ? 1.309 -26.698 16.209 1.00 68.19 80 PRO A CA 1
ATOM 625 C C . PRO A 1 80 ? -0.130 -26.152 16.293 1.00 68.19 80 PRO A C 1
ATOM 627 O O . PRO A 1 80 ? -0.377 -24.978 16.024 1.00 68.19 80 PRO A O 1
ATOM 630 N N . LYS A 1 81 ? -1.115 -26.993 16.632 1.00 68.62 81 LYS A N 1
ATOM 631 C CA . LYS A 1 81 ? -2.521 -26.559 16.777 1.00 68.62 81 LYS A CA 1
ATOM 632 C C . LYS A 1 81 ? -2.872 -26.301 18.245 1.00 68.62 81 LYS A C 1
ATOM 634 O O . LYS A 1 81 ? -2.845 -27.227 19.047 1.00 68.62 81 LYS A O 1
ATOM 639 N N . VAL A 1 82 ? -3.243 -25.074 18.607 1.00 75.38 82 VAL A N 1
ATOM 640 C CA . VAL A 1 82 ? -3.691 -24.715 19.969 1.00 75.38 82 VAL A CA 1
ATOM 641 C C . VAL A 1 82 ? -5.091 -24.112 19.898 1.00 75.38 82 VAL A C 1
ATOM 643 O O . VAL A 1 82 ? -5.336 -23.213 19.098 1.00 75.38 82 VAL A O 1
ATOM 646 N N . GLY A 1 83 ? -6.013 -24.607 20.726 1.00 67.38 83 GLY A N 1
ATOM 647 C CA . GLY A 1 83 ? -7.347 -24.035 20.875 1.00 67.38 83 GLY A CA 1
ATOM 648 C C . GLY A 1 83 ? -7.329 -22.819 21.801 1.00 67.38 83 GLY A C 1
ATOM 649 O O . GLY A 1 83 ? -6.640 -22.798 22.824 1.00 67.38 83 GLY A O 1
ATOM 650 N N . LEU A 1 84 ? -8.105 -21.796 21.448 1.00 71.62 84 LEU A N 1
ATOM 651 C CA . LEU A 1 84 ? -8.322 -20.615 22.276 1.00 71.62 84 LEU A CA 1
ATOM 652 C C . LEU A 1 84 ? -9.768 -20.627 22.774 1.00 71.62 84 LEU A C 1
ATOM 654 O O . LEU A 1 84 ? -10.698 -20.595 21.970 1.00 71.62 84 LEU A O 1
ATOM 658 N N . GLN A 1 85 ? -9.963 -20.641 24.089 1.00 66.00 85 GLN A N 1
ATOM 659 C CA . GLN A 1 85 ? -11.277 -20.493 24.700 1.00 66.00 85 GLN A CA 1
ATOM 660 C C . GLN A 1 85 ? -11.349 -19.150 25.431 1.00 66.00 85 GLN A C 1
ATOM 662 O O . GLN A 1 85 ? -10.664 -18.931 26.436 1.00 66.00 85 GLN A O 1
ATOM 667 N N . LEU A 1 86 ? -12.196 -18.253 24.918 1.00 61.06 86 LEU A N 1
ATOM 668 C CA . LEU A 1 86 ? -12.551 -17.007 25.591 1.00 61.06 86 LEU A CA 1
ATOM 669 C C . LEU A 1 86 ? -13.696 -17.271 26.565 1.00 61.06 86 LEU A C 1
ATOM 671 O O . LEU A 1 86 ? -14.749 -17.778 26.176 1.00 61.06 86 LEU A O 1
ATOM 675 N N . VAL A 1 87 ? -13.492 -16.915 27.829 1.00 61.09 87 VAL A N 1
ATOM 676 C CA . VAL A 1 87 ? -14.514 -17.054 28.868 1.00 61.09 87 VAL A CA 1
ATOM 677 C C . VAL A 1 87 ? -15.044 -15.664 29.194 1.00 61.09 87 VAL A C 1
ATOM 679 O O . VAL A 1 87 ? -14.311 -14.810 29.690 1.00 61.09 87 VAL A O 1
ATOM 682 N N . SER A 1 88 ? -16.325 -15.427 28.898 1.00 58.50 88 SER A N 1
ATOM 683 C CA . SER A 1 88 ? -16.994 -14.184 29.286 1.00 58.50 88 SER A CA 1
ATOM 684 C C . SER A 1 88 ? -17.043 -14.075 30.818 1.00 58.50 88 SER A C 1
ATOM 686 O O . SER A 1 88 ? -17.471 -15.025 31.476 1.00 58.50 88 SER A O 1
ATOM 688 N N . PRO A 1 89 ? -16.666 -12.924 31.406 1.00 55.28 89 PRO A N 1
ATOM 689 C CA . PRO A 1 89 ? -16.786 -12.691 32.846 1.00 55.28 89 PRO A CA 1
ATOM 690 C C . PRO A 1 89 ? -18.250 -12.556 33.296 1.00 55.28 89 PRO A C 1
ATOM 692 O O . PRO A 1 89 ? -18.553 -12.671 34.482 1.00 55.28 89 PRO A O 1
ATOM 695 N N . PHE A 1 90 ? -19.164 -12.328 32.353 1.00 52.12 90 PHE A N 1
ATOM 696 C CA . PHE A 1 90 ? -20.600 -12.428 32.563 1.00 52.12 90 PHE A CA 1
ATOM 697 C C . PHE A 1 90 ? -20.970 -13.888 32.313 1.00 52.12 90 PHE A C 1
ATOM 699 O O . PHE A 1 90 ? -20.872 -14.343 31.173 1.00 52.12 90 PHE A O 1
ATOM 706 N N . GLY A 1 91 ? -21.278 -14.622 33.388 1.00 54.88 91 GLY A N 1
ATOM 707 C CA . GLY A 1 91 ? -21.530 -16.065 33.363 1.00 54.88 91 GLY A CA 1
ATOM 708 C C . GLY A 1 91 ? -22.530 -16.505 32.289 1.00 54.88 91 GLY A C 1
ATOM 709 O O . GLY A 1 91 ? -23.251 -15.693 31.715 1.00 54.88 91 GLY A O 1
ATOM 710 N N . LEU A 1 92 ? -22.557 -17.812 32.018 1.00 47.69 92 LEU A N 1
ATOM 711 C CA . LEU A 1 92 ? -23.431 -18.418 31.015 1.00 47.69 92 LEU A CA 1
ATOM 712 C C . LEU A 1 92 ? -24.877 -17.945 31.217 1.00 47.69 92 LEU A C 1
ATOM 714 O O . LEU A 1 92 ? -25.517 -18.274 32.215 1.00 47.69 92 LEU A O 1
ATOM 718 N N . ILE A 1 93 ? -25.385 -17.166 30.263 1.00 54.72 93 ILE A N 1
ATOM 719 C CA . ILE A 1 93 ? -26.812 -16.877 30.168 1.00 54.72 93 ILE A CA 1
ATOM 720 C C . ILE A 1 93 ? -27.474 -18.242 29.933 1.00 54.72 93 ILE A C 1
ATOM 722 O O . ILE A 1 93 ? -27.027 -18.953 29.025 1.00 54.72 93 ILE A O 1
ATOM 726 N N . PRO A 1 94 ? -28.465 -18.668 30.739 1.00 47.09 94 PRO A N 1
ATOM 727 C CA . PRO A 1 94 ? -29.139 -19.933 30.494 1.00 47.09 94 PRO A CA 1
ATOM 728 C C . PRO A 1 94 ? -29.663 -19.926 29.059 1.00 47.09 94 PRO A C 1
ATOM 730 O O . PRO A 1 94 ? -30.340 -18.984 28.641 1.00 47.09 94 PRO A O 1
ATOM 733 N N . ALA A 1 95 ? -29.285 -20.954 28.298 1.00 51.31 95 ALA A N 1
ATOM 734 C CA . ALA A 1 95 ? -29.778 -21.140 26.946 1.00 51.31 95 ALA A CA 1
ATOM 735 C C . ALA A 1 95 ? -31.315 -21.101 26.988 1.00 51.31 95 ALA A C 1
ATOM 737 O O . ALA A 1 95 ? -31.902 -21.747 27.863 1.00 51.31 95 ALA A O 1
ATOM 738 N N . PRO A 1 96 ? -31.983 -20.340 26.104 1.00 45.09 96 PRO A N 1
ATOM 739 C CA . PRO A 1 96 ? -33.434 -20.337 26.068 1.00 45.09 96 PRO A CA 1
ATOM 740 C C . PRO A 1 96 ? -33.908 -21.771 25.832 1.00 45.09 96 PRO A C 1
ATOM 742 O O . PRO A 1 96 ? -33.501 -22.412 24.864 1.00 45.09 96 PRO A O 1
ATOM 745 N N . THR A 1 97 ? -34.743 -22.282 26.739 1.00 46.84 97 THR A N 1
ATOM 746 C CA . THR A 1 97 ? -35.437 -23.559 26.573 1.00 46.84 97 THR A CA 1
ATOM 747 C C . THR A 1 97 ? -36.205 -23.510 25.256 1.00 46.84 97 THR A C 1
ATOM 749 O O . THR A 1 97 ? -37.227 -22.834 25.146 1.00 46.84 97 THR A O 1
ATOM 752 N N . THR A 1 98 ? -35.699 -24.192 24.231 1.00 41.53 98 THR A N 1
ATOM 753 C CA . THR A 1 98 ? -36.373 -24.304 22.940 1.00 41.53 98 THR A CA 1
ATOM 754 C C . THR A 1 98 ? -37.592 -25.202 23.101 1.00 41.53 98 THR A C 1
ATOM 756 O O . THR A 1 98 ? -37.466 -26.423 23.200 1.00 41.53 98 THR A O 1
ATOM 759 N N . ALA A 1 99 ? -38.781 -24.600 23.115 1.00 48.25 99 ALA A N 1
ATOM 760 C CA . ALA A 1 99 ? -39.992 -25.297 22.701 1.00 48.25 99 ALA A CA 1
ATOM 761 C C . ALA A 1 99 ? -39.820 -25.751 21.234 1.00 48.25 99 ALA A C 1
ATOM 763 O O . ALA A 1 99 ? -39.180 -25.034 20.456 1.00 48.25 99 ALA A O 1
ATOM 764 N N . PRO A 1 100 ? -40.348 -26.921 20.832 1.00 46.59 100 PRO A N 1
ATOM 765 C CA . PRO A 1 100 ? -40.214 -27.411 19.468 1.00 46.59 100 PRO A CA 1
ATOM 766 C C . PRO A 1 100 ? -41.110 -26.585 18.540 1.00 46.59 100 PRO A C 1
ATOM 768 O O . PRO A 1 100 ? -42.266 -26.919 18.298 1.00 46.59 100 PRO A O 1
ATOM 771 N N . THR A 1 101 ? -40.567 -25.492 18.016 1.00 46.94 101 THR A N 1
ATOM 772 C CA . THR A 1 101 ? -41.123 -24.807 16.853 1.00 46.94 101 THR A CA 1
ATOM 773 C C . THR A 1 101 ? -40.455 -25.403 15.626 1.00 46.94 101 THR A C 1
ATOM 775 O O . THR A 1 101 ? -39.233 -25.364 15.490 1.00 46.94 101 THR A O 1
ATOM 778 N N . THR A 1 102 ? -41.258 -25.992 14.744 1.00 43.78 102 THR A N 1
ATOM 779 C CA . THR A 1 102 ? -40.836 -26.473 13.426 1.00 43.78 102 THR A CA 1
ATOM 780 C C . THR A 1 102 ? -40.028 -25.395 12.710 1.00 43.78 102 THR A C 1
ATOM 782 O O . THR A 1 102 ? -40.533 -24.300 12.459 1.00 43.78 102 THR A O 1
ATOM 785 N N . ALA A 1 103 ? -38.763 -25.704 12.427 1.00 45.28 103 ALA A N 1
ATOM 786 C CA . ALA A 1 103 ? -37.813 -24.790 11.816 1.00 45.28 103 ALA A CA 1
ATOM 787 C C . ALA A 1 103 ? -38.296 -24.339 10.426 1.00 45.28 103 ALA A C 1
ATOM 789 O O . ALA A 1 103 ? -38.543 -25.190 9.568 1.00 45.28 103 ALA A O 1
ATOM 790 N N . PRO A 1 104 ? -38.376 -23.027 10.146 1.00 49.09 104 PRO A N 1
ATOM 791 C CA . PRO A 1 104 ? -38.318 -22.547 8.778 1.00 49.09 104 PRO A CA 1
ATOM 792 C C . PRO A 1 104 ? -36.913 -22.852 8.252 1.00 49.09 104 PRO A C 1
ATOM 794 O O . PRO A 1 104 ? -35.918 -22.425 8.837 1.00 49.09 104 PRO A O 1
ATOM 797 N N . THR A 1 105 ? -36.813 -23.604 7.158 1.00 51.81 105 THR A N 1
ATOM 798 C CA . THR A 1 105 ? -35.554 -23.780 6.428 1.00 51.81 105 THR A CA 1
ATOM 799 C C . THR A 1 105 ? -35.188 -22.461 5.753 1.00 51.81 105 THR A C 1
ATOM 801 O O . THR A 1 105 ? -35.469 -22.243 4.579 1.00 51.81 105 THR A O 1
ATOM 804 N N . THR A 1 106 ? -34.562 -21.553 6.494 1.00 46.41 106 THR A N 1
ATOM 805 C CA . THR A 1 106 ? -33.756 -20.493 5.893 1.00 46.41 106 THR A CA 1
ATOM 806 C C . THR A 1 106 ? -32.365 -21.059 5.665 1.00 46.41 106 THR A C 1
ATOM 808 O O . THR A 1 106 ? -31.686 -21.450 6.616 1.00 46.41 106 THR A O 1
ATOM 811 N N . ALA A 1 107 ? -31.969 -21.141 4.394 1.00 47.94 107 ALA A N 1
ATOM 812 C CA . ALA A 1 107 ? -30.597 -21.419 3.994 1.00 47.94 107 ALA A CA 1
ATOM 813 C C . ALA A 1 107 ? -29.624 -20.532 4.798 1.00 47.94 107 ALA A C 1
ATOM 815 O O . ALA A 1 107 ? -29.983 -19.398 5.127 1.00 47.94 107 ALA A O 1
ATOM 816 N N . PRO A 1 108 ? -28.418 -21.018 5.140 1.00 45.47 108 PRO A N 1
ATOM 817 C CA . PRO A 1 108 ? -27.453 -20.228 5.888 1.00 45.47 108 PRO A CA 1
ATOM 818 C C . PRO A 1 108 ? -27.064 -18.997 5.067 1.00 45.47 108 PRO A C 1
ATOM 820 O O . PRO A 1 108 ? -26.291 -19.082 4.115 1.00 45.47 108 PRO A O 1
ATOM 823 N N . THR A 1 109 ? -27.618 -17.843 5.431 1.00 49.50 109 THR A N 1
ATOM 824 C CA . THR A 1 109 ? -27.144 -16.549 4.953 1.00 49.50 109 THR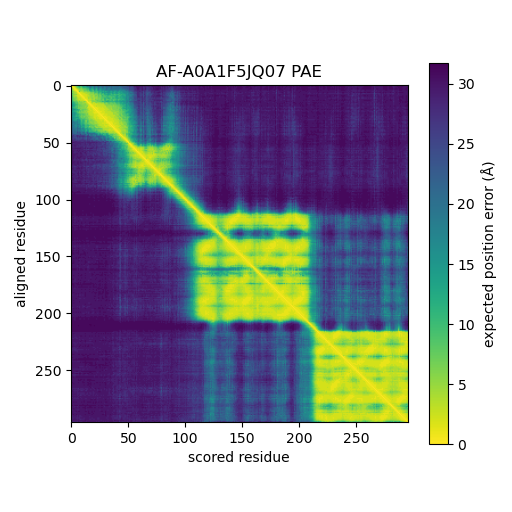 A CA 1
ATOM 825 C C . THR A 1 109 ? -25.742 -16.365 5.516 1.00 49.50 109 THR A C 1
ATOM 827 O O . THR A 1 109 ? -25.560 -16.199 6.722 1.00 49.50 109 THR A O 1
ATOM 830 N N . THR A 1 110 ? -24.740 -16.459 4.645 1.00 46.31 110 THR A N 1
ATOM 831 C CA . THR A 1 110 ? -23.345 -16.126 4.941 1.00 46.31 110 THR A CA 1
ATOM 832 C C . THR A 1 110 ? -23.277 -14.770 5.637 1.00 46.31 110 THR A C 1
ATOM 834 O O . THR A 1 110 ? -23.852 -13.798 5.143 1.00 46.31 110 THR A O 1
ATOM 837 N N . ALA A 1 111 ? -22.581 -14.704 6.777 1.00 53.38 111 ALA A N 1
ATOM 838 C CA . ALA A 1 111 ? -22.262 -13.436 7.423 1.00 53.38 111 ALA A CA 1
ATOM 839 C C . ALA A 1 111 ? -21.623 -12.490 6.385 1.00 53.38 111 ALA A C 1
ATOM 841 O O . ALA A 1 111 ? -20.786 -12.962 5.607 1.00 53.38 111 ALA A O 1
ATOM 842 N N . PRO A 1 112 ? -22.005 -11.200 6.325 1.00 58.31 112 PRO A N 1
ATOM 843 C CA . PRO A 1 112 ? -21.419 -10.263 5.374 1.00 58.31 112 PRO A CA 1
ATOM 844 C C . PRO A 1 112 ? -19.898 -10.252 5.548 1.00 58.31 112 PRO A C 1
ATOM 846 O O . PRO A 1 112 ? -19.401 -9.933 6.629 1.00 58.31 112 PRO A O 1
ATOM 849 N N . GLY A 1 113 ? -19.161 -10.664 4.515 1.00 67.50 113 GLY A N 1
ATOM 850 C CA . GLY A 1 113 ? -17.702 -10.602 4.527 1.00 67.50 113 GLY A CA 1
ATOM 851 C C . GLY A 1 113 ? -17.228 -9.155 4.656 1.00 67.50 113 GLY A C 1
ATOM 852 O O . GLY A 1 113 ? -17.907 -8.234 4.204 1.00 67.50 113 GLY A O 1
ATOM 853 N N . THR A 1 114 ? -16.060 -8.937 5.260 1.00 81.19 114 THR A N 1
ATOM 854 C CA . THR A 1 114 ? -15.427 -7.612 5.279 1.00 81.19 114 THR A CA 1
ATOM 855 C C . THR A 1 114 ? -15.204 -7.135 3.842 1.00 81.19 114 THR A C 1
ATOM 857 O O . THR A 1 114 ? -14.728 -7.901 2.997 1.00 81.19 114 THR A O 1
ATOM 860 N N . ALA A 1 115 ? -15.565 -5.883 3.556 1.00 85.00 115 ALA A N 1
ATOM 861 C CA . ALA A 1 115 ? -15.353 -5.286 2.245 1.00 85.00 115 ALA A CA 1
ATOM 862 C C . ALA A 1 115 ? -13.855 -5.250 1.906 1.00 85.00 115 ALA A C 1
ATOM 864 O O . ALA A 1 115 ? -13.034 -4.861 2.736 1.00 85.00 115 ALA A O 1
ATOM 865 N N . THR A 1 116 ? -13.498 -5.648 0.688 1.00 87.00 116 THR A N 1
ATOM 866 C CA . THR A 1 116 ? -12.124 -5.557 0.165 1.00 87.00 116 THR A CA 1
ATOM 867 C C . THR A 1 116 ? -12.140 -4.923 -1.218 1.00 87.00 116 THR A C 1
ATOM 869 O O . THR A 1 116 ? -13.186 -4.881 -1.868 1.00 87.00 116 THR A O 1
ATOM 872 N N . GLY A 1 117 ? -11.001 -4.411 -1.682 1.00 88.38 117 GLY A N 1
ATOM 873 C CA . GLY A 1 117 ? -10.919 -3.819 -3.011 1.00 88.38 117 GLY A CA 1
ATOM 874 C C . GLY A 1 117 ? -9.498 -3.574 -3.493 1.00 88.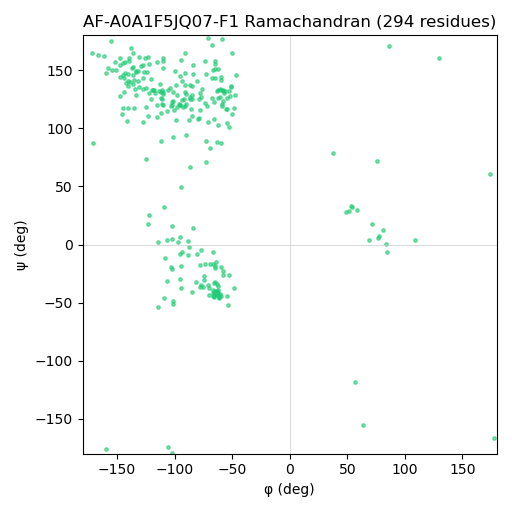38 117 GLY A C 1
ATOM 875 O O . GLY A 1 117 ? -8.549 -3.581 -2.714 1.00 88.38 117 GLY A O 1
ATOM 876 N N . THR A 1 118 ? -9.371 -3.365 -4.799 1.00 86.44 118 THR A N 1
ATOM 877 C CA . THR A 1 118 ? -8.119 -3.051 -5.495 1.00 86.44 118 THR A CA 1
ATOM 878 C C . THR A 1 118 ? -8.300 -1.790 -6.327 1.00 86.44 118 THR A C 1
ATOM 880 O O . THR A 1 118 ? -9.394 -1.535 -6.832 1.00 86.44 118 THR A O 1
ATOM 883 N N . ILE A 1 119 ? -7.234 -1.004 -6.485 1.00 85.62 119 ILE A N 1
ATOM 884 C CA . ILE A 1 119 ? -7.218 0.184 -7.343 1.00 85.62 119 ILE A CA 1
ATOM 885 C C . ILE A 1 119 ? -5.882 0.278 -8.083 1.00 85.62 119 ILE A C 1
ATOM 887 O O . ILE A 1 119 ? -4.824 0.045 -7.503 1.00 85.62 119 ILE A O 1
ATOM 891 N N . THR A 1 120 ? -5.934 0.591 -9.375 1.00 79.38 120 THR A N 1
ATOM 892 C CA . THR A 1 120 ? -4.776 0.793 -10.252 1.00 79.38 120 THR A CA 1
ATOM 893 C C . THR A 1 120 ? -5.022 1.976 -11.182 1.00 79.38 120 THR A C 1
ATOM 895 O O . THR A 1 120 ? -6.161 2.396 -11.397 1.00 79.38 120 THR A O 1
ATOM 898 N N . ALA A 1 121 ? -3.953 2.531 -11.746 1.00 81.50 121 ALA A N 1
ATOM 899 C CA . ALA A 1 121 ? -4.025 3.680 -12.636 1.00 81.50 121 ALA A CA 1
ATOM 900 C C . ALA A 1 121 ? -3.125 3.496 -13.857 1.00 81.50 121 ALA A C 1
ATOM 902 O O . ALA A 1 121 ? -2.048 2.906 -13.763 1.00 81.50 121 ALA A O 1
ATOM 903 N N . SER A 1 122 ? -3.559 4.024 -15.001 1.00 78.62 122 SER A N 1
ATOM 904 C CA . SER A 1 122 ? -2.698 4.165 -16.173 1.00 78.62 122 SER A CA 1
ATOM 905 C C . SER A 1 122 ? -1.690 5.296 -15.974 1.00 78.62 122 SER A C 1
ATOM 907 O O . SER A 1 122 ? -1.919 6.237 -15.213 1.00 78.62 122 SER A O 1
ATOM 909 N N . THR A 1 123 ? -0.596 5.245 -16.728 1.00 77.88 123 THR A N 1
ATOM 910 C CA . THR A 1 123 ? 0.323 6.377 -16.849 1.00 77.88 123 THR A CA 1
ATOM 911 C C . THR A 1 123 ? -0.356 7.563 -17.540 1.00 77.88 123 THR A C 1
ATOM 913 O O . THR A 1 123 ? -1.366 7.406 -18.234 1.00 77.88 123 THR A O 1
ATOM 916 N N . CYS A 1 124 ? 0.182 8.759 -17.302 1.00 71.00 124 CYS A N 1
ATOM 917 C CA . CYS A 1 124 ? -0.407 10.026 -17.715 1.00 71.00 124 CYS A CA 1
ATOM 918 C C . CYS A 1 124 ? 0.700 10.974 -18.189 1.00 71.00 124 CYS A C 1
ATOM 920 O O . CYS A 1 124 ? 1.581 11.328 -17.408 1.00 71.00 124 CYS A O 1
ATOM 922 N N . THR A 1 125 ? 0.671 11.372 -19.462 1.00 76.69 125 THR A N 1
ATOM 923 C CA . THR A 1 125 ? 1.722 12.195 -20.083 1.00 76.69 125 THR A CA 1
ATOM 924 C C . THR A 1 125 ? 1.169 13.560 -20.490 1.00 76.69 125 THR A C 1
ATOM 926 O O . THR A 1 125 ? 0.236 13.645 -21.294 1.00 76.69 125 THR A O 1
ATOM 929 N N . LEU A 1 126 ? 1.743 14.629 -19.934 1.00 69.31 126 LEU A N 1
ATOM 930 C CA . LEU A 1 126 ? 1.351 16.023 -20.177 1.00 69.31 126 LEU A CA 1
ATOM 931 C C . LEU A 1 126 ? 1.604 16.419 -21.635 1.00 69.31 126 LEU A C 1
ATOM 933 O O . LEU A 1 126 ? 2.592 15.986 -22.229 1.00 69.31 126 LEU A O 1
ATOM 937 N N . GLY A 1 127 ? 0.724 17.236 -22.216 1.00 61.50 127 GLY A N 1
ATOM 938 C CA . GLY A 1 127 ? 0.864 17.722 -23.596 1.00 61.50 127 GLY A CA 1
ATOM 939 C C . GLY A 1 127 ? 0.506 16.711 -24.697 1.00 61.50 127 GLY A C 1
ATOM 940 O O . GLY A 1 127 ? 0.668 17.014 -25.877 1.00 61.50 127 GLY A O 1
ATOM 941 N N . THR A 1 128 ? -0.006 15.521 -24.355 1.00 56.78 128 THR A N 1
ATOM 942 C CA . THR A 1 128 ? -0.525 14.579 -25.364 1.00 56.78 128 THR A CA 1
ATOM 943 C C . THR A 1 128 ? -1.919 15.025 -25.814 1.00 56.78 128 THR A C 1
ATOM 945 O O . THR A 1 128 ? -2.865 15.030 -25.020 1.00 56.78 128 THR A O 1
ATOM 948 N N . VAL A 1 129 ? -2.062 15.388 -27.093 1.00 48.41 129 VAL A N 1
ATOM 949 C CA . VAL A 1 129 ? -3.346 15.802 -27.685 1.00 48.41 129 VAL A CA 1
ATOM 950 C C . VAL A 1 129 ? -4.373 14.670 -27.538 1.00 48.41 129 VAL A C 1
ATOM 952 O O . VAL A 1 129 ? -4.160 13.566 -28.035 1.00 48.41 129 VAL A O 1
ATOM 955 N N . GLY A 1 130 ? -5.475 14.938 -26.828 1.00 51.09 130 GLY A N 1
ATOM 956 C CA . GLY A 1 130 ? -6.563 13.978 -26.577 1.00 51.09 130 GLY A CA 1
ATOM 957 C C . GLY A 1 130 ? -6.682 13.451 -25.139 1.00 51.09 130 GLY A C 1
ATOM 958 O O . GLY A 1 130 ? -7.538 12.601 -24.889 1.00 51.09 130 GLY A O 1
ATOM 959 N N . GLY A 1 131 ? -5.862 13.936 -24.196 1.00 52.62 131 GLY A N 1
ATOM 960 C CA . GLY A 1 131 ? -5.894 13.482 -22.800 1.00 52.62 131 GLY A CA 1
ATOM 961 C C . GLY A 1 131 ? -6.325 14.521 -21.751 1.00 52.62 131 GLY A C 1
ATOM 962 O O . GLY A 1 131 ? -7.214 14.255 -20.947 1.00 52.62 131 GLY A O 1
ATOM 963 N N . GLY A 1 132 ? -5.687 15.688 -21.715 1.00 52.28 132 GLY A N 1
ATOM 964 C CA . GLY A 1 132 ? -5.940 16.715 -20.697 1.00 52.28 132 GLY A CA 1
ATOM 965 C C . GLY A 1 132 ? -7.020 17.725 -21.079 1.00 52.28 132 GLY A C 1
ATOM 966 O O . GLY A 1 132 ? -7.377 17.850 -22.249 1.00 52.28 132 GLY A O 1
ATOM 967 N N . ALA A 1 133 ? -7.512 18.478 -20.092 1.00 53.88 133 ALA A N 1
ATOM 968 C CA . ALA A 1 133 ? -8.291 19.697 -20.328 1.00 53.88 133 ALA A CA 1
ATOM 969 C C . ALA A 1 133 ? -7.467 20.815 -21.018 1.00 53.88 133 ALA A C 1
ATOM 971 O O . ALA A 1 133 ? -8.049 21.702 -21.637 1.00 53.88 133 ALA A O 1
ATOM 972 N N . ASP A 1 134 ? -6.132 20.748 -20.946 1.00 62.34 134 ASP A N 1
ATOM 973 C CA . ASP A 1 134 ? -5.156 21.650 -21.573 1.00 62.34 134 ASP A CA 1
ATOM 974 C C . ASP A 1 134 ? -3.764 20.963 -21.672 1.00 62.34 134 ASP A C 1
ATOM 976 O O . ASP A 1 134 ? -3.621 19.789 -21.327 1.00 62.34 134 ASP A O 1
ATOM 980 N N . GLU A 1 135 ? -2.729 21.677 -22.139 1.00 62.09 135 GLU A N 1
ATOM 981 C CA . GLU A 1 135 ? -1.342 21.172 -22.255 1.00 62.09 135 GLU A CA 1
ATOM 982 C C . GLU A 1 135 ? -0.663 20.890 -20.898 1.00 62.09 135 GLU A C 1
ATOM 984 O O . GLU A 1 135 ? 0.340 20.174 -20.840 1.00 62.09 135 GLU A O 1
ATOM 989 N N . THR A 1 136 ? -1.212 21.430 -19.806 1.00 68.75 136 THR A N 1
ATOM 990 C CA . THR A 1 136 ? -0.688 21.303 -18.436 1.00 68.75 136 THR A CA 1
ATOM 991 C C . THR A 1 136 ? -1.307 20.147 -17.652 1.00 68.75 136 THR A C 1
ATOM 993 O O . THR A 1 136 ? -0.825 19.821 -16.565 1.00 68.75 136 THR A O 1
ATOM 996 N N . HIS A 1 137 ? -2.313 19.484 -18.229 1.00 78.44 137 HIS A N 1
ATOM 997 C CA . HIS A 1 137 ? -2.992 18.328 -17.660 1.00 78.44 137 HIS A CA 1
ATOM 998 C C . HIS A 1 137 ? -2.941 17.115 -18.602 1.00 78.44 137 HIS A C 1
ATOM 1000 O O . HIS A 1 137 ? -2.709 17.224 -19.806 1.00 78.44 137 HIS A O 1
ATOM 1006 N N . CYS A 1 138 ? -3.171 15.919 -18.066 1.00 80.06 138 CYS A N 1
ATOM 1007 C CA . CYS A 1 138 ? -3.262 14.686 -18.846 1.00 80.06 138 CYS A CA 1
ATOM 1008 C C . CYS A 1 138 ? -4.416 13.788 -18.376 1.00 80.06 138 CYS A C 1
ATOM 1010 O O . CYS A 1 138 ? -5.027 14.014 -17.326 1.00 80.06 138 CYS A O 1
ATOM 1012 N N . LYS A 1 139 ? -4.716 12.754 -19.178 1.00 83.81 139 LYS A N 1
ATOM 1013 C CA . LYS A 1 139 ? -5.706 11.718 -18.852 1.00 83.81 139 LYS A CA 1
ATOM 1014 C C . LYS A 1 139 ? -5.053 10.526 -18.184 1.00 83.81 139 LYS A C 1
ATOM 1016 O O . LYS A 1 139 ? -4.210 9.876 -18.797 1.00 83.81 139 LYS A O 1
ATOM 1021 N N . ALA A 1 140 ? -5.539 10.169 -17.006 1.00 84.19 140 ALA A N 1
ATOM 1022 C CA . ALA A 1 140 ? -5.295 8.871 -16.401 1.00 84.19 140 ALA A CA 1
ATOM 1023 C C . ALA A 1 140 ? -6.598 8.077 -16.329 1.00 84.19 140 ALA A C 1
ATOM 1025 O O . ALA A 1 140 ? -7.654 8.617 -15.996 1.00 84.19 140 ALA A O 1
ATOM 1026 N N . THR A 1 141 ? -6.527 6.787 -16.641 1.00 86.94 141 THR A N 1
ATOM 1027 C CA . THR A 1 141 ? -7.624 5.843 -16.426 1.00 86.94 141 THR A CA 1
ATOM 1028 C C . THR A 1 141 ? -7.396 5.128 -15.108 1.00 86.94 141 THR A C 1
ATOM 1030 O O . THR A 1 141 ? -6.373 4.471 -14.930 1.00 86.94 141 THR A O 1
ATOM 1033 N N . ILE A 1 142 ? -8.355 5.251 -14.199 1.00 88.69 142 ILE A N 1
ATOM 1034 C CA . ILE A 1 142 ? -8.350 4.618 -12.887 1.00 88.69 142 ILE A CA 1
ATOM 1035 C C . ILE A 1 142 ? -9.266 3.400 -12.955 1.00 88.69 142 ILE A C 1
ATOM 1037 O O . ILE A 1 142 ? -10.436 3.513 -13.322 1.00 88.69 142 ILE A O 1
ATOM 1041 N N . ASN A 1 143 ? -8.726 2.233 -12.624 1.00 88.12 143 ASN A N 1
ATOM 1042 C CA . ASN A 1 143 ? -9.450 0.970 -12.564 1.00 88.12 143 ASN A CA 1
ATOM 1043 C C . ASN A 1 143 ? -9.556 0.536 -11.107 1.00 88.12 143 ASN A C 1
ATOM 1045 O O . ASN A 1 143 ? -8.560 0.541 -10.390 1.00 88.12 143 ASN A O 1
ATOM 1049 N N . TRP A 1 144 ? -10.741 0.125 -10.670 1.00 91.94 144 TRP A N 1
ATOM 1050 C CA . TRP A 1 144 ? -10.921 -0.437 -9.337 1.00 91.94 144 TRP A CA 1
ATOM 1051 C C . TRP A 1 144 ? -12.010 -1.493 -9.322 1.00 91.94 144 TRP A C 1
ATOM 1053 O O . TRP A 1 144 ? -12.867 -1.546 -10.206 1.00 91.94 144 TRP A O 1
ATOM 1063 N N . SER A 1 145 ? -11.975 -2.320 -8.287 1.00 89.62 145 SER A N 1
ATOM 1064 C CA . SER A 1 145 ? -13.020 -3.292 -7.995 1.00 89.62 145 SER A CA 1
ATOM 1065 C C . SER A 1 145 ? -13.144 -3.481 -6.492 1.00 89.62 145 SER A C 1
ATOM 1067 O O . SER A 1 145 ? -12.136 -3.450 -5.783 1.00 89.62 145 SER A O 1
ATOM 1069 N N . THR A 1 146 ? -14.366 -3.683 -6.007 1.00 89.88 146 THR A N 1
ATOM 1070 C CA . THR A 1 146 ? -14.637 -4.051 -4.617 1.00 89.88 146 THR A CA 1
ATOM 1071 C C . THR A 1 146 ? -15.413 -5.360 -4.530 1.00 89.88 146 THR A C 1
ATOM 1073 O O . THR A 1 146 ? -16.120 -5.758 -5.457 1.00 89.88 146 THR A O 1
ATOM 1076 N N . THR A 1 147 ? -15.278 -6.050 -3.401 1.00 89.81 147 THR A N 1
ATOM 1077 C CA . THR A 1 147 ? -16.072 -7.235 -3.064 1.00 89.81 147 THR A CA 1
ATOM 1078 C C . THR A 1 147 ? -16.711 -7.060 -1.691 1.00 89.81 147 THR A C 1
ATOM 1080 O O . THR A 1 147 ? -16.217 -6.296 -0.861 1.00 89.81 147 THR A O 1
ATOM 1083 N N . ASN A 1 148 ? -17.827 -7.755 -1.459 1.00 86.44 148 ASN A N 1
ATOM 1084 C CA . ASN A 1 148 ? -18.601 -7.699 -0.212 1.00 86.44 148 ASN A CA 1
ATOM 1085 C C . ASN A 1 148 ? -19.104 -6.291 0.171 1.00 86.44 148 ASN A C 1
ATOM 1087 O O . ASN A 1 148 ? -19.282 -5.990 1.348 1.00 86.44 148 ASN A O 1
ATOM 1091 N N . THR A 1 149 ? -19.357 -5.422 -0.814 1.00 84.75 149 THR A N 1
ATOM 1092 C CA . THR A 1 149 ? -19.981 -4.108 -0.603 1.00 84.75 149 THR A CA 1
ATOM 1093 C C . THR A 1 149 ? -20.887 -3.722 -1.774 1.00 84.75 149 THR A C 1
ATOM 1095 O O . THR A 1 149 ? -20.606 -4.063 -2.922 1.00 84.75 149 THR A O 1
ATOM 1098 N N . GLY A 1 150 ? -21.977 -3.007 -1.480 1.00 85.81 150 GLY A N 1
ATOM 1099 C CA . GLY A 1 150 ? -22.860 -2.394 -2.481 1.00 85.81 150 GLY A CA 1
ATOM 1100 C C . GLY A 1 150 ? -22.529 -0.929 -2.775 1.00 85.81 150 GLY A C 1
ATOM 1101 O O . GLY A 1 150 ? -23.100 -0.347 -3.693 1.00 85.81 150 GLY A O 1
ATOM 1102 N N . THR A 1 151 ? -21.616 -0.329 -2.009 1.00 88.12 151 THR A N 1
ATOM 1103 C CA . THR A 1 151 ? -21.205 1.071 -2.146 1.00 88.12 151 THR A CA 1
ATOM 1104 C C . THR A 1 151 ? -19.687 1.183 -2.065 1.00 88.12 151 THR A C 1
ATOM 1106 O O . THR A 1 151 ? -19.039 0.471 -1.296 1.00 88.12 151 THR A O 1
ATOM 1109 N N . ALA A 1 152 ? -19.104 2.061 -2.875 1.00 90.94 152 ALA A N 1
ATOM 1110 C CA . ALA A 1 152 ? -17.708 2.450 -2.744 1.00 90.94 152 ALA A CA 1
ATOM 1111 C C . ALA A 1 152 ? -17.497 3.849 -3.323 1.00 90.94 152 ALA A C 1
ATOM 1113 O O . ALA A 1 152 ? -18.179 4.250 -4.269 1.00 90.94 152 ALA A O 1
ATOM 1114 N N . ASP A 1 153 ? -16.525 4.546 -2.755 1.00 92.94 153 ASP A N 1
ATOM 1115 C CA . ASP A 1 153 ? -16.093 5.871 -3.160 1.00 92.94 153 ASP A CA 1
ATOM 1116 C C . ASP A 1 153 ? -14.638 5.812 -3.602 1.00 92.94 153 ASP A C 1
ATOM 1118 O O . ASP A 1 153 ? -13.785 5.267 -2.901 1.00 92.94 153 ASP A O 1
ATOM 1122 N N . VAL A 1 154 ? -14.342 6.424 -4.741 1.00 92.19 154 VAL A N 1
ATOM 1123 C CA . VAL A 1 154 ? -12.982 6.794 -5.109 1.00 92.19 154 VAL A CA 1
ATOM 1124 C C . VAL A 1 154 ? -12.817 8.272 -4.811 1.00 92.19 154 VAL A C 1
ATOM 1126 O O . VAL A 1 154 ? -13.489 9.130 -5.394 1.00 92.19 154 VAL A O 1
ATOM 1129 N N . LYS A 1 155 ? -11.927 8.557 -3.870 1.00 91.50 155 LYS A N 1
ATOM 1130 C CA . LYS A 1 155 ? -11.590 9.901 -3.412 1.00 91.50 155 LYS A CA 1
ATOM 1131 C C . LYS A 1 155 ? -10.191 10.268 -3.856 1.00 91.50 155 LYS A C 1
ATOM 1133 O O . LYS A 1 155 ? -9.403 9.382 -4.172 1.00 91.50 155 LYS A O 1
ATOM 1138 N N . TYR A 1 156 ? -9.889 11.556 -3.876 1.00 89.75 156 TYR A N 1
ATOM 1139 C CA . TYR A 1 156 ? -8.563 12.037 -4.217 1.00 89.75 156 TYR A CA 1
ATOM 1140 C C . TYR A 1 156 ? -8.094 13.155 -3.298 1.00 89.75 156 TYR A C 1
ATOM 1142 O O . TYR A 1 156 ? -8.895 13.944 -2.787 1.00 89.75 156 TYR A O 1
ATOM 1150 N N . ASP A 1 157 ? -6.782 13.236 -3.143 1.00 87.56 157 ASP A N 1
ATOM 1151 C CA . ASP A 1 157 ? -6.094 14.348 -2.506 1.00 87.56 157 ASP A CA 1
ATOM 1152 C C . ASP A 1 157 ? -4.645 14.441 -3.021 1.00 87.56 157 ASP A C 1
ATOM 1154 O O . ASP A 1 157 ? -4.198 13.631 -3.834 1.00 87.56 157 ASP A O 1
ATOM 1158 N N . ARG A 1 158 ? -3.916 15.481 -2.608 1.00 85.56 158 ARG A N 1
ATOM 1159 C CA . ARG A 1 158 ? -2.520 15.708 -3.029 1.00 85.56 158 ARG A CA 1
ATOM 1160 C C . ARG A 1 158 ? -1.488 15.328 -1.975 1.00 85.56 158 ARG A C 1
ATOM 1162 O O . ARG A 1 158 ? -0.323 15.149 -2.309 1.00 85.56 158 ARG A O 1
ATOM 1169 N N . ASN A 1 159 ? -1.898 15.257 -0.718 1.00 82.44 159 ASN A N 1
ATOM 1170 C CA . ASN A 1 159 ? -0.989 15.215 0.421 1.00 82.44 159 ASN A CA 1
ATOM 1171 C C . ASN A 1 159 ? -0.916 13.821 1.057 1.00 82.44 159 ASN A C 1
ATOM 1173 O O . ASN A 1 159 ? -0.261 13.678 2.086 1.00 82.44 159 ASN A O 1
ATOM 1177 N N . ASP A 1 160 ? -1.601 12.829 0.475 1.00 81.88 160 ASP A N 1
ATOM 1178 C CA . ASP A 1 160 ? -1.895 11.529 1.091 1.00 81.88 160 ASP A CA 1
ATOM 1179 C C . ASP A 1 160 ? -2.531 11.696 2.483 1.00 81.88 160 ASP A C 1
ATOM 1181 O O . ASP A 1 160 ? -2.332 10.895 3.398 1.00 81.88 160 ASP A O 1
ATOM 1185 N N . ALA A 1 161 ? -3.242 12.810 2.669 1.00 67.31 161 ALA A N 1
ATOM 1186 C CA . ALA A 1 161 ? -3.755 13.241 3.953 1.00 67.31 161 ALA A CA 1
ATOM 1187 C C . ALA A 1 161 ? -5.272 13.101 3.948 1.00 67.31 161 ALA A C 1
ATOM 1189 O O . ALA A 1 161 ? -5.948 13.612 3.056 1.00 67.31 161 ALA A O 1
ATOM 1190 N N . ASP A 1 162 ? -5.788 12.478 5.009 1.00 61.34 162 ASP A N 1
ATOM 1191 C CA . ASP A 1 162 ? -7.219 12.316 5.266 1.00 61.34 162 ASP A CA 1
ATOM 1192 C C . ASP A 1 162 ? -7.900 11.236 4.398 1.00 61.34 162 ASP A C 1
ATOM 1194 O O . ASP A 1 162 ? -8.706 11.449 3.484 1.00 61.34 162 ASP A O 1
ATOM 1198 N N . VAL A 1 163 ? -7.550 9.997 4.748 1.00 70.56 163 VAL A N 1
ATOM 1199 C CA . VAL A 1 163 ? -8.026 8.775 4.111 1.00 70.56 163 VAL A CA 1
ATOM 1200 C C . VAL A 1 163 ? -9.556 8.686 4.200 1.00 70.56 163 VAL A C 1
ATOM 1202 O O . VAL A 1 163 ? -10.134 8.668 5.283 1.00 70.56 163 VAL A O 1
ATOM 1205 N N . CYS A 1 164 ? -10.223 8.613 3.049 1.00 78.00 164 CYS A N 1
ATOM 1206 C CA . CYS A 1 164 ? -11.684 8.524 2.918 1.00 78.00 164 CYS A CA 1
ATOM 1207 C C . CYS A 1 164 ? -12.502 9.766 3.318 1.00 78.00 164 CYS A C 1
ATOM 1209 O O . CYS A 1 164 ? -13.726 9.762 3.168 1.00 78.00 164 CYS A O 1
ATOM 1211 N N . THR A 1 165 ? -11.868 10.876 3.690 1.00 73.56 165 THR A N 1
ATOM 1212 C CA . THR A 1 165 ? -12.529 12.180 3.912 1.00 73.56 165 THR A CA 1
ATOM 1213 C C . THR A 1 165 ? -12.204 13.206 2.825 1.00 73.56 165 THR A C 1
ATOM 1215 O O . THR A 1 165 ? -12.928 14.193 2.706 1.00 73.56 165 THR A O 1
ATOM 1218 N N . GLY A 1 166 ? -11.216 12.923 1.968 1.00 68.75 166 GLY A N 1
ATOM 1219 C CA . GLY A 1 166 ? -10.872 13.725 0.792 1.00 68.75 166 GLY A CA 1
ATOM 1220 C C . GLY A 1 166 ? -11.996 13.905 -0.241 1.00 68.75 166 GLY A C 1
ATOM 1221 O O . GLY A 1 166 ? -13.104 13.353 -0.124 1.00 68.75 166 GLY A O 1
ATOM 1222 N N . GLY A 1 167 ? -11.684 14.693 -1.275 1.00 78.00 167 GLY A N 1
ATOM 1223 C CA . GLY A 1 167 ? -12.614 15.059 -2.342 1.00 78.00 167 GLY A CA 1
ATOM 1224 C C . GLY A 1 167 ? -13.156 13.823 -3.053 1.00 78.00 167 GLY A C 1
ATOM 1225 O O . GLY A 1 167 ? -12.400 12.922 -3.403 1.00 78.00 167 GLY A O 1
ATOM 1226 N N . LEU A 1 168 ? -14.473 13.751 -3.245 1.00 83.38 168 LEU A N 1
ATOM 1227 C CA . LEU A 1 168 ? -15.107 12.641 -3.953 1.00 83.38 168 LEU A CA 1
ATOM 1228 C C . LEU A 1 168 ? -14.909 12.807 -5.465 1.00 83.38 168 LEU A C 1
ATOM 1230 O O . LEU A 1 168 ? -15.264 13.851 -6.008 1.00 83.38 168 LEU A O 1
ATOM 1234 N N . VAL A 1 169 ? -14.389 11.775 -6.136 1.00 83.06 169 VAL A N 1
ATOM 1235 C CA . VAL A 1 169 ? -14.297 11.738 -7.607 1.00 83.06 169 VAL A CA 1
ATOM 1236 C C . VAL A 1 169 ? -15.402 10.876 -8.196 1.00 83.06 169 VAL A C 1
ATOM 1238 O O . VAL A 1 169 ? -16.130 11.320 -9.081 1.00 83.06 169 VAL A O 1
ATOM 1241 N N . TRP A 1 170 ? -15.544 9.647 -7.693 1.00 90.62 170 TRP A N 1
ATOM 1242 C CA . TRP A 1 170 ? -16.513 8.680 -8.204 1.00 90.62 170 TRP A CA 1
ATOM 1243 C C . TRP A 1 170 ? -17.181 7.922 -7.064 1.00 90.62 170 TRP A C 1
ATOM 1245 O O . TRP A 1 170 ? -16.520 7.507 -6.119 1.00 90.62 170 TRP A O 1
ATOM 1255 N N . ASN A 1 171 ? -18.486 7.700 -7.194 1.00 91.56 171 ASN A N 1
ATOM 1256 C CA . ASN A 1 171 ? -19.275 6.841 -6.316 1.00 91.56 171 ASN A CA 1
ATOM 1257 C C . ASN A 1 171 ? -19.721 5.621 -7.135 1.00 91.56 171 ASN A C 1
ATOM 1259 O O . ASN A 1 171 ? -20.734 5.663 -7.829 1.00 91.56 171 ASN A O 1
ATOM 1263 N N . ALA A 1 172 ? -18.895 4.576 -7.147 1.00 89.56 172 ALA A N 1
ATOM 1264 C CA . ALA A 1 172 ? -19.182 3.311 -7.819 1.00 89.56 172 ALA A CA 1
ATOM 1265 C C . ALA A 1 172 ? -18.314 2.191 -7.232 1.00 89.56 172 ALA A C 1
ATOM 1267 O O . ALA A 1 172 ? -17.167 2.410 -6.847 1.00 89.56 172 ALA A O 1
ATOM 1268 N N . THR A 1 173 ? -18.840 0.967 -7.200 1.00 86.88 173 THR A N 1
ATOM 1269 C CA . THR A 1 173 ? -18.138 -0.221 -6.679 1.00 86.88 173 THR A CA 1
ATOM 1270 C C . THR A 1 173 ? -17.038 -0.738 -7.609 1.00 86.88 173 THR A C 1
ATOM 1272 O O . THR A 1 173 ? -16.156 -1.483 -7.183 1.00 86.88 173 THR A O 1
ATOM 1275 N N . ASN A 1 174 ? -17.044 -0.323 -8.873 1.00 87.31 174 ASN A N 1
ATOM 1276 C CA . ASN A 1 174 ? -16.075 -0.725 -9.882 1.00 87.31 174 ASN A CA 1
ATOM 1277 C C . ASN A 1 174 ? -15.865 0.357 -10.956 1.00 87.31 174 ASN A C 1
ATOM 1279 O O . ASN A 1 174 ? -16.758 1.148 -11.261 1.00 87.31 174 ASN A O 1
ATOM 1283 N N . GLY A 1 175 ? -14.650 0.377 -11.508 1.00 85.50 175 GLY A N 1
ATOM 1284 C CA . GLY A 1 175 ? -14.233 1.191 -12.656 1.00 85.50 175 GLY A CA 1
ATOM 1285 C C . GLY A 1 175 ? -14.092 0.346 -13.933 1.00 85.50 175 GLY A C 1
ATOM 1286 O O . GLY A 1 175 ? -14.399 -0.847 -13.904 1.00 85.50 175 GLY A O 1
ATOM 1287 N N . PRO A 1 176 ? -13.607 0.910 -15.058 1.00 88.25 176 PRO A N 1
ATOM 1288 C CA . PRO A 1 176 ? -12.784 2.121 -15.156 1.00 88.25 176 PRO A CA 1
ATOM 1289 C C . PRO A 1 176 ? -13.530 3.456 -15.168 1.00 88.25 176 PRO A C 1
ATOM 1291 O O . PRO A 1 176 ? -14.647 3.559 -15.671 1.00 88.25 176 PRO A O 1
ATOM 1294 N N . GLN A 1 177 ? -12.835 4.509 -14.735 1.00 88.31 177 GLN A N 1
ATOM 1295 C CA . GLN A 1 177 ? -13.161 5.911 -15.020 1.00 88.31 177 GLN A CA 1
ATOM 1296 C C . GLN A 1 177 ? -11.896 6.689 -15.398 1.00 88.31 177 GLN A C 1
ATOM 1298 O O . GLN A 1 177 ? -10.779 6.222 -15.181 1.00 88.31 177 GLN A O 1
ATOM 1303 N N . SER A 1 178 ? -12.048 7.875 -15.987 1.00 87.75 178 SER A N 1
ATOM 1304 C CA . SER A 1 178 ? -10.908 8.702 -16.394 1.00 87.75 178 SER A CA 1
ATOM 1305 C C . SER A 1 178 ? -10.899 10.060 -15.703 1.00 87.75 178 SER A C 1
ATOM 1307 O O . SER A 1 178 ? -11.907 10.760 -15.711 1.00 87.75 178 SER A O 1
ATOM 1309 N N . ALA A 1 179 ? -9.737 10.455 -15.186 1.00 86.38 179 ALA A N 1
ATOM 1310 C CA . ALA A 1 179 ? -9.446 11.813 -14.733 1.00 86.38 179 ALA A CA 1
ATOM 1311 C C . ALA A 1 179 ? -8.585 12.516 -15.790 1.00 86.38 179 ALA A C 1
ATOM 1313 O O . ALA A 1 179 ? -7.494 12.048 -16.099 1.00 86.38 179 ALA A O 1
ATOM 1314 N N . ASN A 1 180 ? -9.078 13.617 -16.358 1.00 86.50 180 ASN A N 1
ATOM 1315 C CA . ASN A 1 180 ? -8.416 14.414 -17.406 1.00 86.50 180 ASN A CA 1
ATOM 1316 C C . ASN A 1 180 ? -7.758 15.705 -16.879 1.00 86.50 180 ASN A C 1
ATOM 1318 O O . ASN A 1 180 ? -7.457 16.619 -17.645 1.00 86.50 180 ASN A O 1
ATOM 1322 N N . TRP A 1 181 ? -7.573 15.784 -15.565 1.00 86.25 181 TRP A N 1
ATOM 1323 C CA . TRP A 1 181 ? -7.098 16.956 -14.824 1.00 86.25 181 TRP A CA 1
ATOM 1324 C C . TRP A 1 181 ? -5.839 16.639 -14.002 1.00 86.25 181 TRP A C 1
ATOM 1326 O O . TRP A 1 181 ? -5.496 17.359 -13.068 1.00 86.25 181 TRP A O 1
ATOM 1336 N N . ILE A 1 182 ? -5.144 15.544 -14.325 1.00 85.62 182 ILE A N 1
ATOM 1337 C CA . ILE A 1 182 ? -3.906 15.176 -13.638 1.00 85.62 182 ILE A CA 1
ATOM 1338 C C . ILE A 1 182 ? -2.798 16.122 -14.092 1.00 85.62 182 ILE A C 1
ATOM 1340 O O . ILE A 1 182 ? -2.506 16.191 -15.284 1.00 85.62 182 ILE A O 1
ATOM 1344 N N . ASP A 1 183 ? -2.184 16.828 -13.148 1.00 84.81 183 ASP A N 1
ATOM 1345 C CA . ASP A 1 183 ? -1.097 17.773 -13.392 1.00 84.81 183 ASP A CA 1
ATOM 1346 C C . ASP A 1 183 ? 0.270 17.168 -13.030 1.00 84.81 183 ASP A C 1
ATOM 1348 O O . ASP A 1 183 ? 0.386 16.018 -12.591 1.00 84.81 183 ASP A O 1
ATOM 1352 N N . ALA A 1 184 ? 1.321 17.967 -13.206 1.00 77.81 184 ALA A N 1
ATOM 1353 C CA . ALA A 1 184 ? 2.691 17.597 -12.865 1.00 77.81 184 ALA A CA 1
ATOM 1354 C C . ALA A 1 184 ? 2.931 17.360 -11.364 1.00 77.81 184 ALA A C 1
ATOM 1356 O O . ALA A 1 184 ? 3.973 16.817 -11.008 1.00 77.81 184 ALA A O 1
ATOM 1357 N N . ILE A 1 185 ? 2.021 17.782 -10.482 1.00 79.75 185 ILE A N 1
ATOM 1358 C CA . ILE A 1 185 ? 2.146 17.601 -9.029 1.00 79.75 185 ILE A CA 1
ATOM 1359 C C . ILE A 1 185 ? 1.628 16.212 -8.650 1.00 79.75 185 ILE A C 1
ATOM 1361 O O . ILE A 1 185 ? 2.271 15.501 -7.880 1.00 79.75 185 ILE A O 1
ATOM 1365 N N . GLY A 1 186 ? 0.521 15.797 -9.265 1.00 83.50 186 GLY A N 1
ATOM 1366 C CA . GLY A 1 186 ? -0.075 14.485 -9.069 1.00 83.50 186 GLY A CA 1
ATOM 1367 C C . GLY A 1 186 ? -1.035 14.411 -7.886 1.00 83.50 186 GLY A C 1
ATOM 1368 O O . GLY A 1 186 ? -1.194 15.344 -7.098 1.00 83.50 186 GLY A O 1
ATOM 1369 N N . TYR A 1 187 ? -1.720 13.276 -7.811 1.00 87.19 187 TYR A N 1
ATOM 1370 C CA . TYR A 1 187 ? -2.818 13.024 -6.891 1.00 87.19 187 TYR A CA 1
ATOM 1371 C C . TYR A 1 187 ? -2.800 11.577 -6.414 1.00 87.19 187 TYR A C 1
ATOM 1373 O O . TYR A 1 187 ? -2.523 10.649 -7.180 1.00 87.19 187 TYR A O 1
ATOM 1381 N N . TRP A 1 188 ? -3.150 11.390 -5.152 1.00 88.38 188 TRP A N 1
ATOM 1382 C CA . TRP A 1 188 ? -3.507 10.101 -4.591 1.00 88.38 188 TRP A CA 1
ATOM 1383 C C . TRP A 1 188 ? -4.979 9.827 -4.854 1.00 88.38 188 TRP A C 1
ATOM 1385 O O . TRP A 1 188 ? -5.813 10.711 -4.694 1.00 88.38 188 TRP A O 1
ATOM 1395 N N . PHE A 1 189 ? -5.293 8.603 -5.265 1.00 90.56 189 PHE A N 1
ATOM 1396 C CA . PHE A 1 189 ? -6.649 8.085 -5.372 1.00 90.56 189 PHE A CA 1
ATOM 1397 C C . PHE A 1 189 ? -6.846 7.011 -4.313 1.00 90.56 189 PHE A C 1
ATOM 1399 O O . PHE A 1 189 ? -6.103 6.032 -4.282 1.00 90.56 189 PHE A O 1
ATOM 1406 N N . HIS A 1 190 ? -7.867 7.175 -3.483 1.00 90.25 190 HIS A N 1
ATOM 1407 C CA . HIS A 1 190 ? -8.214 6.299 -2.373 1.00 90.25 190 HIS A CA 1
ATOM 1408 C C . HIS A 1 190 ? -9.524 5.585 -2.670 1.00 90.25 190 HIS A C 1
ATOM 1410 O O . HIS A 1 190 ? -10.535 6.232 -2.936 1.00 90.25 190 HIS A O 1
ATOM 1416 N N . LEU A 1 191 ? -9.518 4.259 -2.594 1.00 92.50 191 LEU A N 1
ATOM 1417 C CA . LEU A 1 191 ? -10.715 3.434 -2.661 1.00 92.50 191 LEU A CA 1
ATOM 1418 C C . LEU A 1 191 ? -11.259 3.220 -1.250 1.00 92.50 191 LEU A C 1
ATOM 1420 O O . LEU A 1 191 ? -10.570 2.672 -0.387 1.00 92.50 191 LEU A O 1
ATOM 1424 N N . CYS A 1 192 ? -12.498 3.634 -1.031 1.00 91.81 192 CYS A N 1
ATOM 1425 C CA . CYS A 1 192 ? -13.120 3.713 0.280 1.00 91.81 192 CYS A CA 1
ATOM 1426 C C . CYS A 1 192 ? -14.509 3.076 0.294 1.00 91.81 192 CYS A C 1
ATOM 1428 O O . CYS A 1 192 ? -15.239 3.113 -0.693 1.00 91.81 192 CYS A O 1
ATOM 1430 N N . VAL A 1 193 ? -14.893 2.526 1.443 1.00 90.44 193 VAL A N 1
ATOM 1431 C CA . VAL A 1 193 ? -16.259 2.077 1.737 1.00 90.44 193 VAL A CA 1
ATOM 1432 C C . VAL A 1 193 ? -16.678 2.730 3.044 1.00 90.44 193 VAL A C 1
ATOM 143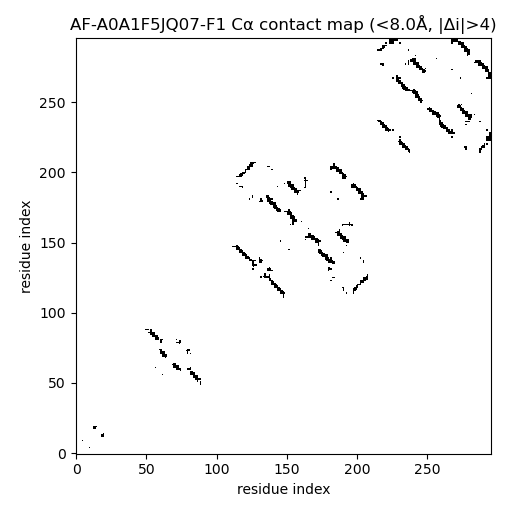4 O O . VAL A 1 193 ? -16.181 2.375 4.114 1.00 90.44 193 VAL A O 1
ATOM 1437 N N . GLY A 1 194 ? -17.550 3.737 2.959 1.00 86.75 194 GLY A N 1
ATOM 1438 C CA . GLY A 1 194 ? -17.815 4.625 4.089 1.00 86.75 194 GLY A CA 1
ATOM 1439 C C . GLY A 1 194 ? -16.515 5.279 4.567 1.00 86.75 194 GLY A C 1
ATOM 1440 O O . GLY A 1 194 ? -15.837 5.953 3.796 1.00 86.75 194 GLY A O 1
ATOM 1441 N N . ASN A 1 195 ? -16.136 5.017 5.819 1.00 84.44 195 ASN A N 1
ATOM 1442 C CA . ASN A 1 195 ? -14.901 5.539 6.418 1.00 84.44 195 ASN A CA 1
ATOM 1443 C C . ASN A 1 195 ? -13.735 4.535 6.364 1.00 84.44 195 ASN A C 1
ATOM 1445 O O . ASN A 1 195 ? -12.666 4.800 6.909 1.00 84.44 195 ASN A O 1
ATOM 1449 N N . THR A 1 196 ? -13.935 3.361 5.761 1.00 86.56 196 THR A N 1
ATOM 1450 C CA . THR A 1 196 ? -12.906 2.324 5.666 1.00 86.56 196 THR A CA 1
ATOM 1451 C C . THR A 1 196 ? -12.116 2.478 4.377 1.00 86.56 196 THR A C 1
ATOM 1453 O O . THR A 1 196 ? -12.680 2.458 3.286 1.00 86.56 196 THR A O 1
ATOM 1456 N N . HIS A 1 197 ? -10.797 2.570 4.509 1.00 89.50 197 HIS A N 1
ATOM 1457 C CA . HIS A 1 197 ? -9.871 2.588 3.386 1.00 89.50 197 HIS A CA 1
ATOM 1458 C C . HIS A 1 197 ? -9.525 1.177 2.926 1.00 89.50 197 HIS A C 1
ATOM 1460 O O . HIS A 1 197 ? -9.115 0.350 3.739 1.00 89.50 197 HIS A O 1
ATOM 1466 N N . LEU A 1 198 ? -9.667 0.917 1.629 1.00 86.88 198 LEU A N 1
ATOM 1467 C CA . LEU A 1 198 ? -9.388 -0.387 1.034 1.00 86.88 198 LEU A CA 1
ATOM 1468 C C . LEU A 1 198 ? -8.033 -0.423 0.323 1.00 86.88 198 LEU A C 1
ATOM 1470 O O . LEU A 1 198 ? -7.258 -1.350 0.538 1.00 86.88 198 LEU A O 1
ATOM 1474 N N . ALA A 1 199 ? -7.748 0.563 -0.530 1.00 86.81 199 ALA A N 1
ATOM 1475 C CA . ALA A 1 199 ? -6.524 0.620 -1.330 1.00 86.81 199 ALA A CA 1
ATOM 1476 C C . ALA A 1 199 ? -6.270 2.044 -1.845 1.00 86.81 199 ALA A C 1
ATOM 1478 O O . ALA A 1 199 ? -7.202 2.844 -1.915 1.00 86.81 199 ALA A O 1
ATOM 1479 N N . LYS A 1 200 ? -5.035 2.345 -2.268 1.00 88.38 200 LYS A N 1
ATOM 1480 C CA . LYS A 1 200 ? -4.689 3.627 -2.900 1.00 88.38 200 LYS A CA 1
ATOM 1481 C C . LYS A 1 200 ? -3.736 3.486 -4.082 1.00 88.38 2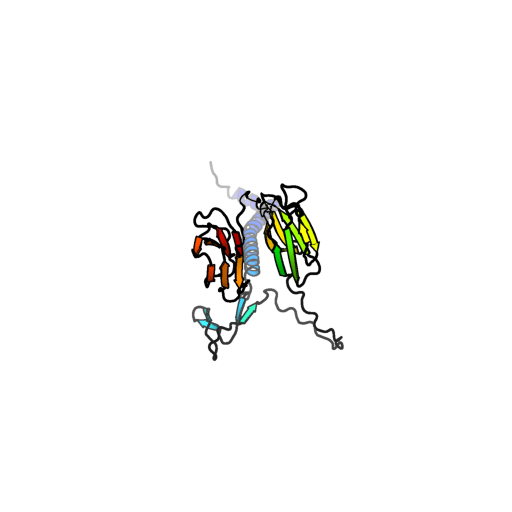00 LYS A C 1
ATOM 1483 O O . LYS A 1 200 ? -2.997 2.508 -4.164 1.00 88.38 200 LYS A O 1
ATOM 1488 N N . VAL A 1 201 ? -3.726 4.486 -4.961 1.00 86.12 201 VAL A N 1
ATOM 1489 C CA . VAL A 1 201 ? -2.775 4.615 -6.076 1.00 86.12 201 VAL A CA 1
ATOM 1490 C C . VAL A 1 201 ? -2.389 6.080 -6.280 1.00 86.12 201 VAL A C 1
ATOM 1492 O O . VAL A 1 201 ? -3.244 6.955 -6.198 1.00 86.12 201 VAL A O 1
ATOM 1495 N N . PHE A 1 202 ? -1.114 6.356 -6.551 1.00 85.56 202 PHE A N 1
ATOM 1496 C CA . PHE A 1 202 ? -0.635 7.698 -6.889 1.00 85.56 202 PHE A CA 1
ATOM 1497 C C . PHE A 1 202 ? -0.495 7.861 -8.401 1.00 85.56 202 PHE A C 1
ATOM 1499 O O . PHE A 1 202 ? 0.029 6.975 -9.082 1.00 85.56 202 PHE A O 1
ATOM 1506 N N . VAL A 1 203 ? -0.933 9.004 -8.923 1.00 83.69 203 VAL A N 1
ATOM 1507 C CA . VAL A 1 203 ? -0.872 9.331 -10.348 1.00 83.69 203 VAL A CA 1
ATOM 1508 C C . VAL A 1 203 ? -0.340 10.740 -10.526 1.00 83.69 203 VAL A C 1
ATOM 1510 O O . VAL A 1 203 ? -0.876 11.685 -9.960 1.00 83.69 203 VAL A O 1
ATOM 1513 N N . GLN A 1 204 ? 0.676 10.891 -11.367 1.00 84.12 204 GLN A N 1
ATOM 1514 C CA . GLN A 1 204 ? 1.304 12.171 -11.668 1.00 84.12 204 GLN A CA 1
ATOM 1515 C C . GLN A 1 204 ? 1.446 12.330 -13.177 1.00 84.12 204 GLN A C 1
ATOM 1517 O O . GLN A 1 204 ? 1.768 11.369 -13.881 1.00 84.12 204 GLN A O 1
ATOM 1522 N N . GLY A 1 205 ? 1.212 13.544 -13.665 1.00 79.06 205 GLY A N 1
ATOM 1523 C CA . GLY A 1 205 ? 1.476 13.906 -15.044 1.00 79.06 205 GLY A CA 1
ATOM 1524 C C . GLY A 1 205 ? 2.975 14.010 -15.275 1.00 79.06 205 GLY A C 1
ATOM 1525 O O . GLY A 1 205 ? 3.653 14.832 -14.664 1.00 79.06 205 GLY A O 1
ATOM 1526 N N . VAL A 1 206 ? 3.509 13.186 -16.171 1.00 74.56 206 VAL A N 1
ATOM 1527 C CA . VAL A 1 206 ? 4.911 13.301 -16.580 1.00 74.56 206 VAL A CA 1
ATOM 1528 C C . VAL A 1 206 ? 5.011 14.242 -17.773 1.00 74.56 206 VAL A C 1
ATOM 1530 O O . VAL A 1 206 ? 4.263 14.098 -18.742 1.00 74.56 206 VAL A O 1
ATOM 1533 N N . ALA A 1 207 ? 5.906 15.230 -17.701 1.00 65.12 207 ALA A N 1
ATOM 1534 C CA . ALA A 1 207 ? 6.160 16.125 -18.823 1.00 65.12 207 ALA A CA 1
ATOM 1535 C C . ALA A 1 207 ? 6.564 15.300 -20.051 1.00 65.12 207 ALA A C 1
ATOM 1537 O O . ALA A 1 207 ? 7.438 14.434 -19.953 1.00 65.12 207 ALA A O 1
ATOM 1538 N N . SER A 1 208 ? 5.949 15.580 -21.204 1.00 57.88 208 SER A N 1
ATOM 1539 C CA . SER A 1 208 ? 6.492 15.149 -22.492 1.00 57.88 208 SER A CA 1
ATOM 1540 C C . SER A 1 208 ? 7.834 15.847 -22.670 1.00 57.88 208 SER A C 1
ATOM 1542 O O . SER A 1 208 ? 7.900 16.966 -23.172 1.00 57.88 208 SER A O 1
ATOM 1544 N N . GLY A 1 209 ? 8.908 15.234 -22.175 1.00 48.28 209 GLY A N 1
ATOM 1545 C CA . GLY A 1 209 ? 10.254 15.719 -22.415 1.00 48.28 209 GLY A CA 1
ATOM 1546 C C . GLY A 1 209 ? 10.444 15.843 -23.921 1.00 48.28 209 GLY A C 1
ATOM 1547 O O . GLY A 1 209 ? 10.357 14.847 -24.638 1.00 48.28 209 GLY A O 1
ATOM 1548 N N . GLY A 1 210 ? 10.655 17.071 -24.399 1.00 40.38 210 GLY A N 1
ATOM 1549 C CA . GLY A 1 210 ? 11.093 17.356 -25.759 1.00 40.38 210 GLY A CA 1
ATOM 1550 C C . GLY A 1 210 ? 12.436 16.676 -26.000 1.00 40.38 210 GLY A C 1
ATOM 1551 O O . GLY A 1 210 ? 13.493 17.240 -25.748 1.00 40.38 210 GLY A O 1
ATOM 1552 N N . GLY A 1 211 ? 12.365 15.426 -26.428 1.00 34.84 211 GLY A N 1
ATOM 1553 C CA . GLY A 1 211 ? 13.480 14.527 -26.639 1.00 34.84 211 GLY A CA 1
ATOM 1554 C C . GLY A 1 211 ? 12.932 13.304 -27.349 1.00 34.84 211 GLY A C 1
ATOM 1555 O O . GLY A 1 211 ? 12.500 12.344 -26.722 1.00 34.84 211 GLY A O 1
ATOM 1556 N N . SER A 1 212 ? 12.888 13.382 -28.678 1.00 45.78 212 SER A N 1
ATOM 1557 C CA . SER A 1 212 ? 12.570 12.262 -29.559 1.00 45.78 212 SER A CA 1
ATOM 1558 C C . SER A 1 212 ? 13.478 11.073 -29.219 1.00 45.78 212 SER A C 1
ATOM 1560 O O . SER A 1 212 ? 14.645 11.059 -29.601 1.00 45.78 212 SER A O 1
ATOM 1562 N N . GLY A 1 213 ? 12.946 10.098 -28.477 1.00 37.12 213 GLY A N 1
ATOM 1563 C CA . GLY A 1 213 ? 13.690 8.924 -28.026 1.00 37.12 213 GLY A CA 1
ATOM 1564 C C . GLY A 1 213 ? 12.909 8.019 -27.068 1.00 37.12 213 GLY A C 1
ATOM 1565 O O . GLY A 1 213 ? 13.336 7.822 -25.942 1.00 37.12 213 GLY A O 1
ATOM 1566 N N . SER A 1 214 ? 11.769 7.476 -27.511 1.00 43.62 214 SER A N 1
ATOM 1567 C CA . SER A 1 214 ? 11.216 6.173 -27.085 1.00 43.62 214 SER A CA 1
ATOM 1568 C C . SER A 1 214 ? 11.371 5.779 -25.592 1.00 43.62 214 SER A C 1
ATOM 1570 O O . SER A 1 214 ? 12.180 4.920 -25.249 1.00 43.62 214 SER A O 1
ATOM 1572 N N . THR A 1 215 ? 10.539 6.318 -24.692 1.00 48.91 215 THR A N 1
ATOM 1573 C CA . THR A 1 215 ? 10.316 5.790 -23.324 1.00 48.91 215 THR A CA 1
ATOM 1574 C C . THR A 1 215 ? 9.498 4.493 -23.385 1.00 48.91 215 THR A C 1
ATOM 1576 O O . THR A 1 215 ? 8.315 4.451 -23.069 1.00 48.91 215 THR A O 1
ATOM 1579 N N . THR A 1 216 ? 10.104 3.410 -23.869 1.00 61.47 216 THR A N 1
ATOM 1580 C CA . THR A 1 216 ? 9.415 2.127 -24.123 1.00 61.47 216 THR A CA 1
ATOM 1581 C C . THR A 1 216 ? 9.831 1.053 -23.115 1.00 61.47 216 THR A C 1
ATOM 1583 O O . THR A 1 216 ? 9.915 -0.120 -23.456 1.00 61.47 216 THR A O 1
ATOM 1586 N N . GLY A 1 217 ? 10.134 1.439 -21.875 1.00 71.81 217 GLY A N 1
ATOM 1587 C CA . GLY A 1 217 ? 10.493 0.481 -20.835 1.00 71.81 217 GLY A CA 1
ATOM 1588 C C . GLY A 1 217 ? 9.270 -0.127 -20.137 1.00 71.81 217 GLY A C 1
ATOM 1589 O O . GLY A 1 217 ? 8.261 0.549 -19.955 1.00 71.81 217 GLY A O 1
ATOM 1590 N N . THR A 1 218 ? 9.346 -1.386 -19.716 1.00 85.38 218 THR A N 1
ATOM 1591 C CA . THR A 1 218 ? 8.299 -2.086 -18.954 1.00 85.38 218 THR A CA 1
ATOM 1592 C C . THR A 1 218 ? 8.881 -2.695 -17.687 1.00 85.38 218 THR A C 1
ATOM 1594 O O . THR A 1 218 ? 9.991 -3.219 -17.727 1.00 85.38 218 THR A O 1
ATOM 1597 N N . ILE A 1 219 ? 8.129 -2.685 -16.584 1.00 88.31 219 ILE A N 1
ATOM 1598 C CA . ILE A 1 219 ? 8.421 -3.470 -15.377 1.00 88.31 219 ILE A CA 1
ATOM 1599 C C . ILE A 1 219 ? 7.126 -4.104 -14.862 1.00 88.31 219 ILE A C 1
ATOM 1601 O O . ILE A 1 219 ? 6.075 -3.466 -14.871 1.00 88.31 219 ILE A O 1
ATOM 1605 N N . SER A 1 220 ? 7.187 -5.363 -14.439 1.00 87.19 220 SER A N 1
ATOM 1606 C CA . SER A 1 220 ? 6.042 -6.123 -13.927 1.00 87.19 220 SER A CA 1
ATOM 1607 C C . SER A 1 220 ? 6.468 -7.071 -12.812 1.00 87.19 220 SER A C 1
ATOM 1609 O O . SER A 1 220 ? 7.620 -7.499 -12.781 1.00 87.19 220 SER A O 1
ATOM 1611 N N . ALA A 1 221 ? 5.528 -7.440 -11.943 1.00 86.50 221 ALA A N 1
ATOM 1612 C CA . ALA A 1 221 ? 5.749 -8.350 -10.826 1.00 86.50 221 ALA A CA 1
ATOM 1613 C C . ALA A 1 221 ? 4.723 -9.491 -10.850 1.00 86.50 221 ALA A C 1
ATOM 1615 O O . ALA A 1 221 ? 3.531 -9.235 -11.023 1.00 86.50 221 ALA A O 1
ATOM 1616 N N . SER A 1 222 ? 5.167 -10.735 -10.669 1.00 88.69 222 SER A N 1
ATOM 1617 C CA . SER A 1 222 ? 4.280 -11.898 -10.573 1.00 88.69 222 SER A CA 1
ATOM 1618 C C . SER A 1 222 ? 4.855 -12.972 -9.639 1.00 88.69 222 SER A C 1
ATOM 1620 O O . SER A 1 222 ? 5.998 -13.391 -9.835 1.00 88.69 222 SER A O 1
ATOM 1622 N N . PRO A 1 223 ? 4.099 -13.454 -8.635 1.00 90.12 223 PRO A N 1
ATOM 1623 C CA . PRO A 1 223 ? 2.751 -13.019 -8.253 1.00 90.12 223 PRO A CA 1
ATOM 1624 C C . PRO A 1 223 ? 2.740 -11.641 -7.565 1.00 90.12 223 PRO A C 1
ATOM 1626 O O . PRO A 1 223 ? 3.678 -11.297 -6.843 1.00 90.12 223 PRO A O 1
ATOM 1629 N N . ASN A 1 224 ? 1.677 -10.859 -7.780 1.00 83.69 224 ASN A N 1
ATOM 1630 C CA . ASN A 1 224 ? 1.430 -9.588 -7.093 1.00 83.69 224 ASN A CA 1
ATOM 1631 C C . ASN A 1 224 ? -0.086 -9.370 -6.870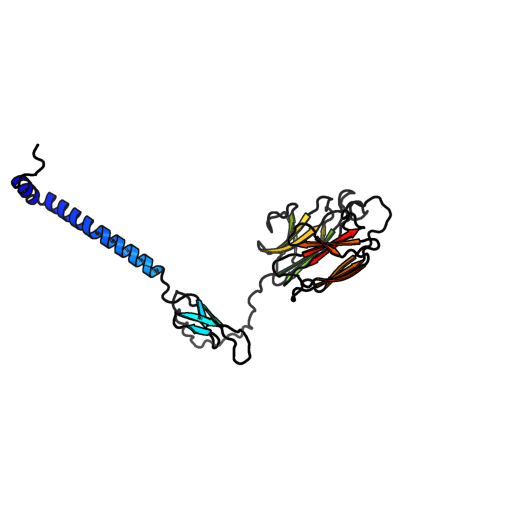 1.00 83.69 224 ASN A C 1
ATOM 1633 O O . ASN A 1 224 ? -0.800 -9.177 -7.858 1.00 83.69 224 ASN A O 1
ATOM 1637 N N . PRO A 1 225 ? -0.591 -9.395 -5.621 1.00 82.75 225 PRO A N 1
ATOM 1638 C CA . PRO A 1 225 ? 0.141 -9.602 -4.365 1.00 82.75 225 PRO A CA 1
ATOM 1639 C C . PRO A 1 225 ? 0.759 -11.003 -4.266 1.00 82.75 225 PRO A C 1
ATOM 1641 O O . PRO A 1 225 ? 0.283 -11.945 -4.899 1.00 82.75 225 PRO A O 1
ATOM 1644 N N . THR A 1 226 ? 1.823 -11.163 -3.481 1.00 90.25 226 THR A N 1
ATOM 1645 C CA . THR A 1 226 ? 2.411 -12.488 -3.202 1.00 90.25 226 THR A CA 1
ATOM 1646 C C . THR A 1 226 ? 1.876 -13.063 -1.893 1.00 90.25 226 THR A C 1
ATOM 1648 O O . THR A 1 226 ? 1.668 -12.325 -0.941 1.00 90.25 226 THR A O 1
ATOM 1651 N N . THR A 1 227 ? 1.685 -14.379 -1.806 1.00 88.25 227 THR A N 1
ATOM 1652 C CA . THR A 1 227 ? 1.331 -15.073 -0.548 1.00 88.25 227 THR A CA 1
ATOM 1653 C C . THR A 1 227 ? 2.566 -15.635 0.165 1.00 88.25 227 THR A C 1
ATOM 1655 O O . THR A 1 227 ? 2.639 -15.704 1.394 1.00 88.25 227 THR A O 1
ATOM 1658 N N . ASN A 1 228 ? 3.594 -15.998 -0.605 1.00 90.06 228 ASN A N 1
ATOM 1659 C CA . ASN A 1 228 ? 4.769 -16.720 -0.107 1.00 90.06 228 ASN A CA 1
ATOM 1660 C C . ASN A 1 228 ? 5.942 -15.790 0.240 1.00 90.06 228 ASN A C 1
ATOM 1662 O O . ASN A 1 228 ? 7.031 -16.264 0.544 1.00 90.06 228 ASN A O 1
ATOM 1666 N N . GLY A 1 229 ? 5.735 -14.469 0.180 1.00 88.81 229 GLY A N 1
ATOM 1667 C CA . GLY A 1 229 ? 6.784 -13.472 0.414 1.00 88.81 229 GLY A CA 1
ATOM 1668 C C . GLY A 1 229 ? 7.827 -13.388 -0.701 1.00 88.81 229 GLY A C 1
ATOM 1669 O O . GLY A 1 229 ? 8.907 -12.839 -0.507 1.00 88.81 229 GLY A O 1
ATOM 1670 N N . SER A 1 230 ? 7.500 -13.922 -1.879 1.00 90.06 230 SER A N 1
ATOM 1671 C CA . SER A 1 230 ? 8.370 -13.918 -3.049 1.00 90.06 230 SER A CA 1
ATOM 1672 C C . SER A 1 230 ? 7.604 -13.502 -4.298 1.00 90.06 230 SER A C 1
ATOM 1674 O O . SER A 1 230 ? 6.496 -13.982 -4.542 1.00 90.06 230 SER A O 1
ATOM 1676 N N . THR A 1 231 ? 8.181 -12.605 -5.091 1.00 91.25 231 THR A N 1
ATOM 1677 C CA . THR A 1 231 ? 7.633 -12.178 -6.381 1.00 91.25 231 THR A CA 1
ATOM 1678 C C . THR A 1 231 ? 8.737 -12.180 -7.434 1.00 91.25 231 THR A C 1
ATOM 1680 O O . THR A 1 231 ? 9.901 -11.941 -7.109 1.00 91.25 231 THR A O 1
ATOM 1683 N N . THR A 1 232 ? 8.394 -12.452 -8.688 1.00 91.12 232 THR A N 1
ATOM 1684 C CA . THR A 1 232 ? 9.322 -12.341 -9.817 1.00 91.12 232 THR A CA 1
ATOM 1685 C C . THR A 1 232 ? 9.144 -10.980 -10.467 1.00 91.12 232 THR A C 1
ATOM 1687 O O . THR A 1 232 ? 8.057 -10.674 -10.957 1.00 91.12 232 THR A O 1
ATOM 1690 N N . ILE A 1 233 ? 10.207 -10.181 -10.495 1.00 93.00 233 ILE A N 1
ATOM 1691 C CA . ILE A 1 233 ? 10.258 -8.878 -11.154 1.00 93.00 233 ILE A CA 1
ATOM 1692 C C . ILE A 1 233 ? 10.852 -9.060 -12.547 1.00 93.00 233 ILE A C 1
ATOM 1694 O O . ILE A 1 233 ? 11.980 -9.517 -12.697 1.00 93.00 233 ILE A O 1
ATOM 1698 N N . THR A 1 234 ? 10.088 -8.699 -13.573 1.00 86.50 234 THR A N 1
ATOM 1699 C CA . THR A 1 234 ? 10.520 -8.721 -14.978 1.00 86.50 234 THR A CA 1
ATOM 1700 C C . THR A 1 234 ? 10.576 -7.301 -15.505 1.00 86.50 234 THR A C 1
ATOM 1702 O O . THR A 1 234 ? 9.616 -6.554 -15.313 1.00 86.50 234 THR A O 1
ATOM 1705 N N . TRP A 1 235 ? 11.667 -6.923 -16.171 1.00 91.81 235 TRP A N 1
ATOM 1706 C CA . TRP A 1 235 ? 11.813 -5.592 -16.750 1.00 91.81 235 TRP A CA 1
ATOM 1707 C C . TRP A 1 235 ? 12.550 -5.573 -18.089 1.00 91.81 235 TRP A C 1
ATOM 1709 O O . TRP A 1 235 ? 13.362 -6.443 -18.405 1.00 91.81 235 TRP A O 1
ATOM 1719 N N . ASP A 1 236 ? 12.287 -4.516 -18.849 1.00 88.31 236 ASP A N 1
ATOM 1720 C CA . ASP A 1 236 ? 12.989 -4.144 -20.071 1.00 88.31 236 ASP A CA 1
ATOM 1721 C C . ASP A 1 236 ? 13.047 -2.617 -20.139 1.00 88.31 236 ASP A C 1
ATOM 1723 O O . ASP A 1 236 ? 12.007 -1.979 -20.177 1.00 88.31 236 ASP A O 1
ATOM 1727 N N . ALA A 1 237 ? 14.235 -2.017 -20.120 1.00 82.88 237 ALA A N 1
ATOM 1728 C CA . ALA A 1 237 ? 14.436 -0.568 -20.141 1.00 82.88 237 ALA A CA 1
ATOM 1729 C C . ALA A 1 237 ? 14.524 0.021 -21.556 1.00 82.88 237 ALA A C 1
ATOM 1731 O O . ALA A 1 237 ? 14.573 1.240 -21.703 1.00 82.88 237 ALA A O 1
ATOM 1732 N N . LYS A 1 238 ? 14.605 -0.821 -22.602 1.00 77.25 238 LYS A N 1
ATOM 1733 C CA . LYS A 1 238 ? 14.899 -0.421 -23.996 1.00 77.25 238 LYS A CA 1
ATOM 1734 C C . LYS A 1 238 ? 16.123 0.503 -24.145 1.00 77.25 238 LYS A C 1
ATOM 1736 O O . LYS A 1 238 ? 16.245 1.233 -25.121 1.00 77.25 238 LYS A O 1
ATOM 1741 N N . GLY A 1 239 ? 17.074 0.392 -23.220 1.00 74.94 239 GLY A N 1
ATOM 1742 C CA . GLY A 1 239 ? 18.315 1.163 -23.128 1.00 74.94 239 GLY A CA 1
ATOM 1743 C C . GLY A 1 239 ? 19.085 0.745 -21.876 1.00 74.94 239 GLY A C 1
ATOM 1744 O O . GLY A 1 239 ? 18.750 -0.275 -21.276 1.00 74.94 239 GLY A O 1
ATOM 1745 N N . ASP A 1 240 ? 20.096 1.501 -21.463 1.00 77.56 240 ASP A N 1
ATOM 1746 C CA . ASP A 1 240 ? 20.663 1.313 -20.124 1.00 77.56 240 ASP A CA 1
ATOM 1747 C C . ASP A 1 240 ? 19.570 1.536 -19.072 1.00 77.56 240 ASP A C 1
ATOM 1749 O O . ASP A 1 240 ? 18.714 2.410 -19.239 1.00 77.56 240 ASP A O 1
ATOM 1753 N N . GLY A 1 241 ? 19.571 0.737 -18.007 1.00 83.31 241 GLY A N 1
ATOM 1754 C CA . GLY A 1 241 ? 18.541 0.833 -16.983 1.00 83.31 241 GLY A CA 1
ATOM 1755 C C . GLY A 1 241 ? 18.958 0.266 -15.637 1.00 83.31 241 GLY A C 1
ATOM 1756 O O . GLY A 1 241 ? 19.791 -0.640 -15.539 1.00 83.31 241 GLY A O 1
ATOM 1757 N N . GLN A 1 242 ? 18.354 0.828 -14.598 1.00 88.69 242 GLN A N 1
ATOM 1758 C CA . GLN A 1 242 ? 18.538 0.429 -13.210 1.00 88.69 242 GLN A CA 1
ATOM 1759 C C . GLN A 1 242 ? 17.180 0.242 -12.547 1.00 88.69 242 GLN A C 1
ATOM 1761 O O . GLN A 1 242 ? 16.289 1.072 -12.697 1.00 88.69 242 GLN A O 1
ATOM 1766 N N . VAL A 1 243 ? 17.022 -0.837 -11.794 1.00 91.56 243 VAL A N 1
ATOM 1767 C CA . VAL A 1 243 ? 15.847 -1.085 -10.968 1.00 91.56 243 VAL A CA 1
ATOM 1768 C C . VAL A 1 243 ? 16.197 -0.776 -9.524 1.00 91.56 243 VAL A C 1
ATOM 1770 O O . VAL A 1 243 ? 17.110 -1.375 -8.950 1.00 91.56 243 VAL A O 1
ATOM 1773 N N . TYR A 1 244 ? 15.435 0.138 -8.945 1.00 92.62 244 TYR A N 1
ATOM 1774 C CA . TYR A 1 244 ? 15.491 0.492 -7.537 1.00 92.62 244 TYR A CA 1
ATOM 1775 C C . TYR A 1 244 ? 14.239 0.007 -6.818 1.00 92.62 244 TYR A C 1
ATOM 1777 O O . TYR A 1 244 ? 13.197 -0.180 -7.446 1.00 92.62 244 TYR A O 1
ATOM 1785 N N . VAL A 1 245 ? 14.329 -0.164 -5.504 1.00 93.75 245 VAL A N 1
ATOM 1786 C CA . VAL A 1 245 ? 13.185 -0.448 -4.638 1.00 93.75 245 VAL A CA 1
ATOM 1787 C C . VAL A 1 245 ? 13.088 0.571 -3.510 1.00 93.75 245 VAL A C 1
ATOM 1789 O O . VAL A 1 245 ? 14.083 0.872 -2.855 1.00 93.75 245 VAL A O 1
ATOM 1792 N N . SER A 1 246 ? 11.880 1.066 -3.261 1.00 90.25 246 SER A N 1
ATOM 1793 C CA . SER A 1 246 ? 11.511 1.784 -2.039 1.00 90.25 246 SER A CA 1
ATOM 1794 C C . SER A 1 246 ? 10.680 0.866 -1.150 1.00 90.25 246 SER A C 1
ATOM 1796 O O . SER A 1 246 ? 9.776 0.184 -1.638 1.00 90.25 246 SER A O 1
ATOM 1798 N N . ILE A 1 247 ? 10.983 0.839 0.147 1.00 91.06 247 ILE A N 1
ATOM 1799 C CA . ILE A 1 247 ? 10.234 0.069 1.147 1.00 91.06 247 ILE A CA 1
ATOM 1800 C C . ILE A 1 247 ? 9.489 1.068 2.022 1.00 91.06 247 ILE A C 1
ATOM 1802 O O . ILE A 1 247 ? 10.123 1.923 2.633 1.00 91.06 247 ILE A O 1
ATOM 1806 N N . ASP A 1 248 ? 8.161 0.985 2.059 1.00 88.25 248 ASP A N 1
ATOM 1807 C CA . ASP A 1 248 ? 7.298 1.865 2.862 1.00 88.25 248 ASP A CA 1
ATOM 1808 C C . ASP A 1 248 ? 7.556 3.369 2.625 1.00 88.25 248 ASP A C 1
ATOM 1810 O O . ASP A 1 248 ? 7.431 4.196 3.526 1.00 88.25 248 ASP A O 1
ATOM 1814 N N . GLY A 1 249 ? 7.932 3.732 1.392 1.00 79.56 249 GLY A N 1
ATOM 1815 C CA . GLY A 1 249 ? 8.243 5.112 1.001 1.00 79.56 249 GLY A CA 1
ATOM 1816 C C . GLY A 1 249 ? 9.624 5.611 1.443 1.00 79.56 249 GLY A C 1
ATOM 1817 O O . GLY A 1 249 ? 9.924 6.791 1.271 1.00 79.56 249 GLY A O 1
ATOM 1818 N N . ALA A 1 250 ? 10.475 4.743 2.001 1.00 85.19 250 ALA A N 1
ATOM 1819 C CA . ALA A 1 250 ? 11.858 5.071 2.337 1.00 85.19 250 ALA A CA 1
ATOM 1820 C C . ALA A 1 250 ? 12.721 5.323 1.085 1.00 85.19 250 ALA A C 1
ATOM 1822 O O . ALA A 1 250 ? 12.301 5.083 -0.049 1.00 85.19 250 ALA A O 1
ATOM 1823 N N . THR A 1 251 ? 13.953 5.790 1.299 1.00 82.00 251 THR A N 1
ATOM 1824 C CA . THR A 1 251 ? 14.932 6.041 0.234 1.00 82.00 251 THR A CA 1
ATOM 1825 C C . THR A 1 251 ? 15.100 4.832 -0.686 1.00 82.00 251 THR A C 1
ATOM 1827 O O . THR A 1 251 ? 15.207 3.699 -0.222 1.00 82.00 251 THR A O 1
ATOM 1830 N N . ASP A 1 252 ? 15.155 5.095 -1.989 1.00 87.25 252 ASP A N 1
ATOM 1831 C CA . ASP A 1 252 ? 15.335 4.084 -3.025 1.00 87.25 252 ASP A CA 1
ATOM 1832 C C . ASP A 1 252 ? 16.693 3.360 -2.885 1.00 87.25 252 ASP A C 1
ATOM 1834 O O . ASP A 1 252 ? 17.748 3.991 -2.776 1.00 87.25 252 ASP A O 1
ATOM 1838 N N . PHE A 1 253 ? 16.678 2.028 -2.965 1.00 89.12 253 PHE A N 1
ATOM 1839 C CA . PHE A 1 253 ? 17.870 1.174 -2.984 1.00 89.12 253 PHE A CA 1
ATOM 1840 C C . PHE A 1 253 ? 18.041 0.513 -4.349 1.00 89.12 253 PHE A C 1
ATOM 1842 O O . PHE A 1 253 ? 17.093 -0.072 -4.869 1.00 89.12 253 PHE A O 1
ATOM 1849 N N . LEU A 1 254 ? 19.246 0.573 -4.923 1.00 90.12 254 LEU A N 1
ATOM 1850 C CA . LEU A 1 254 ? 19.551 -0.109 -6.183 1.00 90.12 254 LEU A CA 1
ATOM 1851 C C . LEU A 1 254 ? 19.508 -1.624 -5.961 1.00 90.12 254 LEU A C 1
ATOM 1853 O O . LEU A 1 254 ? 20.214 -2.137 -5.094 1.00 90.12 254 LEU A O 1
ATOM 1857 N N . VAL A 1 255 ? 18.719 -2.331 -6.767 1.00 91.44 255 VAL A N 1
ATOM 1858 C CA . VAL A 1 255 ? 18.590 -3.795 -6.689 1.00 91.44 255 VAL A CA 1
ATOM 1859 C C . VAL A 1 255 ? 19.252 -4.458 -7.889 1.00 91.44 255 VAL A C 1
ATOM 1861 O O . VAL A 1 255 ? 20.022 -5.402 -7.728 1.00 91.44 255 VAL A O 1
ATOM 1864 N N . TRP A 1 256 ? 18.999 -3.935 -9.092 1.00 91.62 256 TRP A N 1
ATOM 1865 C CA . TRP A 1 256 ? 19.531 -4.500 -10.331 1.00 91.62 256 TRP A CA 1
ATOM 1866 C C . TRP A 1 256 ? 19.963 -3.404 -11.300 1.00 91.62 256 TRP A C 1
ATOM 1868 O O . TRP A 1 256 ? 19.278 -2.401 -11.466 1.00 91.62 256 TRP A O 1
ATOM 1878 N N . GLN A 1 257 ? 21.083 -3.612 -11.987 1.00 88.62 257 GLN A N 1
ATOM 1879 C CA . GLN A 1 257 ? 21.614 -2.686 -12.989 1.00 88.62 257 GLN A CA 1
ATOM 1880 C C . GLN A 1 257 ? 21.809 -3.425 -14.309 1.00 88.62 257 GLN A C 1
ATOM 1882 O O . GLN A 1 257 ? 22.921 -3.768 -14.695 1.00 88.62 257 GLN A O 1
ATOM 1887 N N . ASN A 1 258 ? 20.697 -3.714 -14.981 1.00 84.38 258 ASN A N 1
ATOM 1888 C CA . ASN A 1 258 ? 20.692 -4.359 -16.287 1.00 84.38 258 ASN A CA 1
ATOM 1889 C C . ASN A 1 258 ? 19.609 -3.730 -17.160 1.00 84.38 258 ASN A C 1
ATOM 1891 O O . ASN A 1 258 ? 18.526 -3.398 -16.675 1.00 84.38 258 ASN A O 1
ATOM 1895 N N . LYS A 1 259 ? 19.871 -3.654 -18.467 1.00 83.69 259 LYS A N 1
ATOM 1896 C CA . LYS A 1 259 ? 18.895 -3.211 -19.472 1.00 83.69 259 LYS A CA 1
ATOM 1897 C C . LYS A 1 259 ? 17.595 -4.017 -19.421 1.00 83.69 259 LYS A C 1
ATOM 1899 O O . LYS A 1 259 ? 16.516 -3.444 -19.491 1.00 83.69 259 LYS A O 1
ATOM 1904 N N . THR A 1 260 ? 17.690 -5.335 -19.309 1.00 87.50 260 THR A N 1
ATOM 1905 C CA . THR A 1 260 ? 16.551 -6.254 -19.204 1.00 87.50 260 THR A CA 1
ATOM 1906 C C . THR A 1 260 ? 16.844 -7.282 -18.127 1.00 87.50 260 THR A C 1
ATOM 1908 O O . THR A 1 260 ? 18.011 -7.621 -17.920 1.00 87.50 260 THR A O 1
ATOM 1911 N N . GLY A 1 261 ? 15.814 -7.829 -17.492 1.00 86.50 261 GLY A N 1
ATOM 1912 C CA . GLY A 1 261 ? 16.013 -8.886 -16.510 1.00 86.50 261 GLY A CA 1
ATOM 1913 C C . GLY A 1 261 ? 14.727 -9.529 -16.027 1.00 86.50 261 GLY A C 1
ATOM 1914 O O . GLY A 1 261 ? 13.618 -9.044 -16.256 1.00 86.50 261 GLY A O 1
ATOM 1915 N N . THR A 1 262 ? 14.893 -10.675 -15.385 1.00 92.75 262 THR A N 1
ATOM 1916 C CA . THR A 1 262 ? 13.838 -11.407 -14.691 1.00 92.75 262 THR A CA 1
ATOM 1917 C C . THR A 1 262 ? 14.468 -11.976 -13.438 1.00 92.75 262 THR A C 1
ATOM 1919 O O . THR A 1 262 ? 15.279 -12.891 -13.526 1.00 92.75 262 THR A O 1
ATOM 1922 N N . GLU A 1 263 ? 14.139 -11.396 -12.292 1.00 93.31 263 GLU A N 1
ATOM 1923 C CA . GLU A 1 263 ? 14.778 -11.721 -11.019 1.00 93.31 263 GLU A CA 1
ATOM 1924 C C . GLU A 1 263 ? 13.740 -11.921 -9.927 1.00 93.31 263 GLU A C 1
ATOM 1926 O O . GLU A 1 263 ? 12.669 -11.311 -9.924 1.00 93.31 263 GLU A O 1
ATOM 1931 N N . VAL A 1 264 ? 14.063 -12.789 -8.977 1.00 92.31 264 VAL A N 1
ATOM 1932 C CA . VAL A 1 264 ? 13.186 -13.081 -7.846 1.00 92.31 264 VAL A CA 1
ATOM 1933 C C . VAL A 1 264 ? 13.526 -12.143 -6.690 1.00 92.31 264 VAL A C 1
ATOM 1935 O O . VAL A 1 264 ? 14.681 -12.031 -6.286 1.00 92.31 264 VAL A O 1
ATOM 1938 N N . ALA A 1 265 ? 12.508 -11.510 -6.112 1.00 92.31 265 ALA A N 1
ATOM 1939 C CA . ALA A 1 265 ? 12.586 -10.798 -4.841 1.00 92.31 265 ALA A CA 1
ATOM 1940 C C . ALA A 1 265 ? 11.987 -11.686 -3.730 1.00 92.31 265 ALA A C 1
ATOM 1942 O O . ALA A 1 265 ? 10.770 -11.675 -3.545 1.00 92.31 265 ALA A O 1
ATOM 1943 N N . PRO A 1 266 ? 12.791 -12.497 -3.009 1.00 93.31 266 PRO A N 1
ATOM 1944 C CA . PRO A 1 266 ? 12.306 -13.449 -1.997 1.00 93.31 266 PRO A CA 1
ATOM 1945 C C . PRO A 1 266 ? 12.072 -12.834 -0.604 1.00 93.31 266 PRO A C 1
ATOM 1947 O O . PRO A 1 266 ? 11.983 -13.560 0.382 1.00 93.31 266 PRO A O 1
ATOM 1950 N N . TRP A 1 267 ? 12.043 -11.507 -0.501 1.00 92.62 267 TRP A N 1
ATOM 1951 C CA . TRP A 1 267 ? 12.101 -10.760 0.761 1.00 92.62 267 TRP A CA 1
ATOM 1952 C C . TRP A 1 267 ? 10.892 -9.835 0.962 1.00 92.62 267 TRP A C 1
ATOM 1954 O O . TRP A 1 267 ? 10.980 -8.837 1.676 1.00 92.62 267 TRP A O 1
ATOM 1964 N N . ILE A 1 268 ? 9.753 -10.161 0.344 1.00 93.81 268 ILE A N 1
ATOM 1965 C CA . ILE A 1 268 ? 8.515 -9.391 0.501 1.00 93.81 268 ILE A CA 1
ATOM 1966 C C . ILE A 1 268 ? 7.859 -9.770 1.835 1.00 93.81 268 ILE A C 1
ATOM 1968 O O . ILE A 1 268 ? 7.330 -10.873 2.002 1.00 93.81 268 ILE A O 1
ATOM 1972 N N . ASN A 1 269 ? 7.883 -8.853 2.799 1.00 91.44 269 ASN A N 1
ATOM 1973 C CA . ASN A 1 269 ? 7.301 -9.058 4.123 1.00 91.44 269 ASN A CA 1
ATOM 1974 C C . ASN A 1 269 ? 5.836 -8.594 4.188 1.00 91.44 269 ASN A C 1
ATOM 1976 O O . ASN A 1 269 ? 5.459 -7.638 3.507 1.00 91.44 269 ASN A O 1
ATOM 1980 N N . PRO A 1 270 ? 4.993 -9.255 5.003 1.00 89.19 270 PRO A N 1
ATOM 1981 C CA . PRO A 1 270 ? 3.633 -8.792 5.246 1.00 89.19 270 PRO A CA 1
ATOM 1982 C C . PRO A 1 270 ? 3.659 -7.475 6.029 1.00 89.19 270 PRO A C 1
ATOM 1984 O O . PRO A 1 270 ? 4.495 -7.290 6.910 1.00 89.19 270 PRO A O 1
ATOM 1987 N N . GLY A 1 271 ? 2.733 -6.571 5.710 1.00 85.12 271 GLY A N 1
ATOM 1988 C CA . GLY A 1 271 ? 2.636 -5.254 6.349 1.00 85.12 271 GLY A CA 1
ATOM 1989 C C . GLY A 1 271 ? 3.538 -4.165 5.757 1.00 85.12 271 GLY A C 1
ATOM 1990 O O . GLY A 1 271 ? 3.358 -3.011 6.131 1.00 85.12 271 GLY A O 1
ATOM 1991 N N . SER A 1 272 ? 4.429 -4.502 4.817 1.00 87.69 272 SER A N 1
ATOM 1992 C CA . SER A 1 272 ? 5.247 -3.536 4.069 1.00 87.69 272 SER A CA 1
ATOM 1993 C C . SER A 1 272 ? 4.832 -3.444 2.597 1.00 87.69 272 SER A C 1
ATOM 1995 O O . SER A 1 272 ? 4.338 -4.409 2.003 1.00 87.69 272 SER A O 1
ATOM 1997 N N . SER A 1 273 ? 5.057 -2.277 1.999 1.00 85.75 273 SER A N 1
ATOM 1998 C CA . SER A 1 273 ? 4.850 -1.979 0.581 1.00 85.75 273 SER A CA 1
ATOM 1999 C C . SER A 1 273 ? 6.187 -1.780 -0.124 1.00 85.75 273 SER A C 1
ATOM 2001 O O . SER A 1 273 ? 7.024 -0.998 0.323 1.00 85.75 273 SER A O 1
ATOM 2003 N N . TYR A 1 274 ? 6.375 -2.471 -1.246 1.00 91.00 274 TYR A N 1
ATOM 2004 C CA . TYR A 1 274 ? 7.619 -2.463 -2.008 1.00 91.00 274 TYR A CA 1
ATOM 2005 C C . TYR A 1 274 ? 7.386 -1.848 -3.384 1.00 91.00 274 TYR A C 1
ATOM 2007 O O . TYR A 1 274 ? 6.732 -2.451 -4.232 1.00 91.00 274 TYR A O 1
ATOM 2015 N N . GLU A 1 275 ? 7.909 -0.651 -3.629 1.00 90.69 275 GLU A N 1
ATOM 2016 C CA . GLU A 1 275 ? 7.795 0.022 -4.924 1.00 90.69 275 GLU A CA 1
ATOM 2017 C C . GLU A 1 275 ? 9.074 -0.176 -5.738 1.00 90.69 275 GLU A C 1
ATOM 2019 O O . GLU A 1 275 ? 10.103 0.431 -5.450 1.00 90.69 275 GLU A O 1
ATOM 2024 N N . PHE A 1 276 ? 9.006 -1.015 -6.771 1.00 91.00 276 PHE A N 1
ATOM 2025 C CA . PHE A 1 276 ? 10.092 -1.205 -7.728 1.00 91.00 276 PHE A CA 1
ATOM 2026 C C . PHE A 1 276 ? 9.988 -0.166 -8.842 1.00 91.00 276 PHE A C 1
ATOM 2028 O O . PHE A 1 276 ? 8.960 -0.074 -9.514 1.00 91.00 276 PHE A O 1
ATOM 2035 N N . LYS A 1 277 ? 11.056 0.594 -9.073 1.00 91.44 277 LYS A N 1
ATOM 2036 C CA . LYS A 1 277 ? 11.140 1.663 -10.074 1.00 91.44 277 LYS A CA 1
ATOM 2037 C C . LYS A 1 277 ? 12.250 1.345 -11.064 1.00 91.44 277 LYS A C 1
ATOM 2039 O O . LYS A 1 277 ? 13.392 1.131 -10.672 1.00 91.44 277 LYS A O 1
ATOM 2044 N N . LEU A 1 278 ? 11.919 1.332 -12.348 1.00 89.06 278 LEU A N 1
ATOM 2045 C CA . LEU A 1 278 ? 12.864 1.200 -13.447 1.00 89.06 278 LEU A CA 1
ATOM 2046 C C . LEU A 1 278 ? 13.278 2.592 -13.921 1.00 89.06 278 LEU A C 1
ATOM 2048 O O . LEU A 1 278 ? 12.437 3.351 -14.398 1.00 89.06 278 LEU A O 1
ATOM 2052 N N . TYR A 1 279 ? 14.561 2.906 -13.824 1.00 85.69 279 TYR A N 1
ATOM 2053 C CA . TYR A 1 279 ? 15.158 4.161 -14.257 1.00 85.69 279 TYR A CA 1
ATOM 2054 C C . TYR A 1 279 ? 15.834 4.033 -15.623 1.00 85.69 279 TYR A C 1
ATOM 2056 O O . TYR A 1 279 ? 16.357 2.974 -15.973 1.00 85.69 279 TYR A O 1
ATOM 2064 N N . GLN A 1 280 ? 15.840 5.134 -16.374 1.00 80.50 280 GLN A N 1
ATOM 2065 C CA . GLN A 1 280 ? 16.609 5.302 -17.601 1.00 80.50 280 GLN A CA 1
ATOM 2066 C C . GLN A 1 280 ? 18.069 5.585 -17.270 1.00 80.50 280 GLN A C 1
ATOM 2068 O O . GLN A 1 280 ? 18.380 6.507 -16.513 1.00 80.50 280 GLN A O 1
ATOM 2073 N N . GLY A 1 281 ? 18.970 4.842 -17.901 1.00 75.12 281 GLY A N 1
ATOM 2074 C CA . GLY A 1 281 ? 20.400 5.006 -17.701 1.00 75.12 281 GLY A CA 1
ATOM 2075 C C . GLY A 1 281 ? 20.835 4.694 -16.272 1.00 75.12 281 GLY A C 1
ATOM 2076 O O . GLY A 1 281 ? 20.195 3.931 -15.550 1.00 75.12 281 GLY A O 1
ATOM 2077 N N . THR A 1 282 ? 21.959 5.288 -15.880 1.00 74.38 282 THR A N 1
ATOM 2078 C CA . THR A 1 282 ? 22.601 5.086 -14.572 1.00 74.38 282 THR A CA 1
ATOM 2079 C C . THR A 1 282 ? 22.607 6.338 -13.699 1.00 74.38 282 THR A C 1
ATOM 2081 O O . THR A 1 282 ? 23.173 6.342 -12.609 1.00 74.38 282 THR A O 1
ATOM 2084 N N . SER A 1 283 ? 22.001 7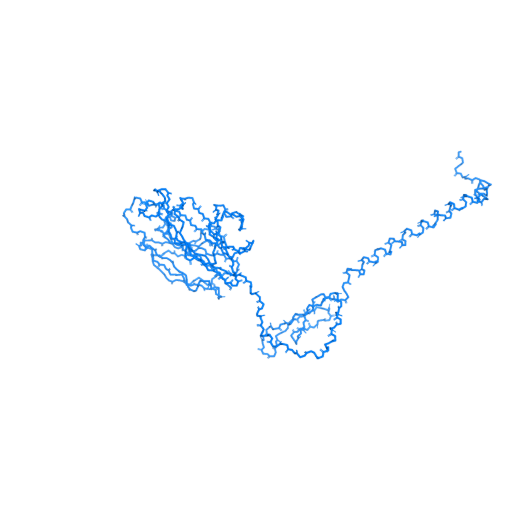.426 -14.180 1.00 72.38 283 SER A N 1
ATOM 2085 C CA . SER A 1 283 ? 21.975 8.715 -13.487 1.00 72.38 283 SER A CA 1
ATOM 2086 C C . SER A 1 283 ? 20.920 8.782 -12.384 1.00 72.38 283 SER A C 1
ATOM 2088 O O . SER A 1 283 ? 20.912 9.757 -11.640 1.00 72.38 283 SER A O 1
ATOM 2090 N N 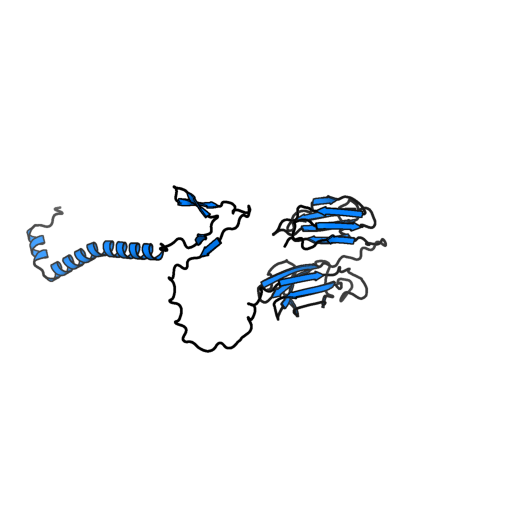. HIS A 1 284 ? 20.042 7.773 -12.277 1.00 76.50 284 HIS A N 1
ATOM 2091 C CA . HIS A 1 284 ? 18.968 7.686 -11.281 1.00 76.50 284 HIS A CA 1
ATOM 2092 C C . HIS A 1 284 ? 18.041 8.925 -11.260 1.00 76.50 284 HIS A C 1
ATOM 2094 O O . HIS A 1 284 ? 17.522 9.321 -10.224 1.00 76.50 284 HIS A O 1
ATOM 2100 N N . GLN A 1 285 ? 17.838 9.562 -12.421 1.00 70.00 285 GLN A N 1
ATOM 2101 C CA . GLN A 1 285 ? 17.076 10.818 -12.546 1.00 70.00 285 GLN A CA 1
ATOM 2102 C C . GLN A 1 285 ? 15.692 10.624 -13.176 1.00 70.00 285 GLN A C 1
ATOM 2104 O O . GLN A 1 285 ? 14.755 11.358 -12.871 1.00 70.00 285 GLN A O 1
ATOM 2109 N N . THR A 1 286 ? 15.549 9.647 -14.074 1.00 73.19 286 THR A N 1
ATOM 2110 C CA . THR A 1 286 ? 14.337 9.480 -14.887 1.00 73.19 286 THR A CA 1
ATOM 2111 C C . THR A 1 286 ? 13.750 8.095 -14.684 1.00 73.19 286 THR A C 1
ATOM 2113 O O . THR A 1 286 ? 14.326 7.116 -15.143 1.00 73.19 286 THR A O 1
ATOM 2116 N N . VAL A 1 287 ? 12.595 8.001 -14.026 1.00 80.94 287 VAL A N 1
ATOM 2117 C CA . VAL A 1 287 ? 11.830 6.748 -13.915 1.00 80.94 287 VAL A CA 1
ATOM 2118 C C . VAL A 1 287 ? 11.060 6.508 -15.216 1.00 80.94 287 VAL A 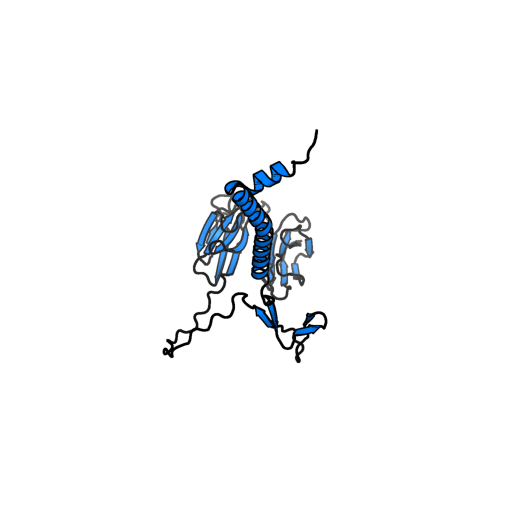C 1
ATOM 2120 O O . VAL A 1 287 ? 10.281 7.362 -15.632 1.00 80.94 287 VAL A O 1
ATOM 2123 N N . ILE A 1 288 ? 11.240 5.341 -15.838 1.00 81.44 288 ILE A N 1
ATOM 2124 C CA . ILE A 1 288 ? 10.527 4.915 -17.053 1.00 81.44 288 ILE A CA 1
ATOM 2125 C C . ILE A 1 288 ? 9.294 4.063 -16.718 1.00 81.44 288 ILE A C 1
ATOM 2127 O O . ILE A 1 288 ? 8.271 4.178 -17.387 1.00 81.44 288 ILE A O 1
ATOM 2131 N N . ALA A 1 289 ? 9.364 3.206 -15.695 1.00 80.50 289 ALA A N 1
ATOM 2132 C CA . ALA A 1 289 ? 8.252 2.341 -15.291 1.00 80.50 289 ALA A CA 1
ATOM 2133 C C . ALA A 1 289 ? 8.325 2.018 -13.790 1.00 80.50 289 ALA A C 1
ATOM 2135 O O . ALA A 1 289 ? 9.397 2.101 -13.197 1.00 80.50 289 ALA A O 1
ATOM 2136 N N . ARG A 1 290 ? 7.205 1.649 -13.157 1.00 87.88 290 ARG A N 1
ATOM 2137 C CA . ARG A 1 290 ? 7.183 1.236 -11.743 1.00 87.88 290 ARG A CA 1
ATOM 2138 C C . ARG A 1 290 ? 6.122 0.174 -11.459 1.00 87.88 290 ARG A C 1
ATOM 2140 O O . ARG A 1 290 ? 5.122 0.112 -12.169 1.00 87.88 290 ARG A O 1
ATOM 2147 N N . VAL A 1 291 ? 6.326 -0.626 -10.415 1.00 84.69 291 VAL A N 1
ATOM 2148 C CA . VAL A 1 291 ? 5.363 -1.619 -9.918 1.00 84.69 291 VAL A CA 1
ATOM 2149 C C . VAL A 1 291 ? 5.418 -1.704 -8.392 1.00 84.69 291 VAL A C 1
ATOM 2151 O O . VAL A 1 291 ? 6.491 -1.821 -7.808 1.00 84.69 291 VAL A O 1
ATOM 2154 N N . THR A 1 292 ? 4.255 -1.655 -7.743 1.00 91.06 292 THR A N 1
ATOM 2155 C CA . THR A 1 292 ? 4.127 -1.802 -6.286 1.00 91.06 292 THR A CA 1
ATOM 2156 C C . THR A 1 292 ? 3.733 -3.227 -5.940 1.00 91.06 292 THR A C 1
ATOM 2158 O O . THR A 1 292 ? 2.762 -3.739 -6.494 1.00 91.06 292 THR A O 1
ATOM 2161 N N . VAL A 1 293 ? 4.464 -3.854 -5.023 1.00 85.94 293 VAL A N 1
ATOM 2162 C CA . VAL A 1 293 ? 4.251 -5.230 -4.573 1.00 85.94 293 VAL A CA 1
ATOM 2163 C C . VAL A 1 293 ? 3.925 -5.247 -3.088 1.00 85.94 293 VAL A C 1
ATOM 2165 O O . VAL A 1 293 ? 4.622 -4.637 -2.277 1.00 85.94 293 VAL A O 1
ATOM 2168 N N . THR A 1 294 ? 2.888 -5.999 -2.733 1.00 89.88 294 THR A N 1
ATOM 2169 C CA . THR A 1 294 ? 2.504 -6.276 -1.347 1.00 89.88 294 THR A CA 1
ATOM 2170 C C . THR A 1 294 ? 2.401 -7.778 -1.107 1.00 89.88 294 THR A C 1
ATOM 2172 O O . THR A 1 294 ? 2.285 -8.577 -2.046 1.00 89.88 294 THR A O 1
ATOM 2175 N N . ARG A 1 295 ? 2.458 -8.175 0.167 1.00 90.12 295 ARG A N 1
ATOM 2176 C CA . ARG A 1 295 ? 2.178 -9.547 0.593 1.00 90.12 295 ARG A CA 1
ATOM 2177 C C . ARG A 1 295 ? 0.819 -9.632 1.283 1.00 90.12 295 ARG A C 1
ATOM 2179 O O . ARG A 1 295 ? 0.534 -8.804 2.148 1.00 90.12 295 ARG A O 1
ATOM 2186 N N . GLN A 1 296 ? 0.032 -10.634 0.890 1.00 83.50 296 GLN A N 1
ATOM 2187 C CA . GLN A 1 296 ? -1.235 -11.016 1.526 1.00 83.50 296 GLN A CA 1
ATOM 2188 C C . GLN A 1 296 ? -1.035 -12.086 2.598 1.00 83.50 296 GLN A C 1
ATOM 2190 O O . GLN A 1 296 ? -0.125 -12.934 2.432 1.00 83.50 296 GLN A O 1
#

Radius of gyration: 36.03 Å; Cα contacts (8 Å, |Δi|>4): 565; chains: 1; bounding box: 64×66×117 Å

Sequence (296 aa):
MDIYPSMDELRSFFSNKRNIISLLGMGIIITALPLIISLVQKQQIFRSRAAAPPITFTGENVKDKTDGTKYFTLDKDGNPKVGLQLVSPFGLIPAPTTAPTTAPTTAPTTAPGTATGTITASTCTLGTVGGGADETHCKATINWSTTNTGTADVKYDRNDADVCTGGLVWNATNGPQSANWIDAIGYWFHLCVGNTHLAKVFVQGVASGGGSGSTTGTISASPNPTTNGSTTITWDAKGDGQVYVSIDGATDFLVWQNKTGTEVAPWINPGSSYEFKLYQGTSHQTVIARVTVTRQ

Mean predicted aligned error: 21.74 Å